Protein AF-A0A167MHZ5-F1 (afdb_monomer_lite)

pLDDT: mean 70.47, std 16.92, range [38.34, 95.06]

Foldseek 3Di:
DDDDDPPDVVVVVVVVVVVPPPPPLVQLPDPVSLVVVLVVVLLVQLQVLLLVLLLVLLVLLVQVQDPVGDVVCVVPCVNVCSVVCSVPDSLVNLVPPDDPPDQRWNLPLAPLAADDDPDPDQFLDPDPVCVVVCPPLRGNVVCRCCRHVVSSNNSSLLRQLLVLVLVVVLVVLLVVLCCVLVVVVCVVVVPDDPDDDDDDDDDDPPDPVVVSVVVSVVVSVVVSVVVSVVSVVCSCCLRRNVDTPRPPDDDSNHDDSVNCSVCSVVVSVSSVSSVVSSVCCSVVPSSVVSVVVSVVVVVVVVVPPPVPDPDD

Organism: Phycomyces blakesleeanus (strain ATCC 8743b / DSM 1359 / FGSC 10004 / NBRC 33097 / NRRL 1555) (NCBI:txid763407)

Structure (mmCIF, N/CA/C/O backbone):
data_AF-A0A167MHZ5-F1
#
_entry.id   AF-A0A167MHZ5-F1
#
loop_
_atom_site.group_PDB
_atom_site.id
_atom_site.type_symbol
_atom_site.label_atom_id
_atom_site.label_alt_id
_atom_site.label_comp_id
_atom_site.label_asym_id
_atom_site.label_entity_id
_atom_site.label_seq_id
_atom_site.pdbx_PDB_ins_code
_atom_site.Cartn_x
_atom_site.Cartn_y
_atom_site.Cartn_z
_atom_site.occupancy
_atom_site.B_iso_or_equiv
_atom_site.auth_seq_id
_atom_site.auth_comp_id
_atom_site.auth_asym_id
_atom_site.auth_atom_id
_atom_site.pdbx_PDB_model_num
ATOM 1 N N . MET A 1 1 ? -69.009 11.690 31.157 1.00 41.81 1 MET A N 1
ATOM 2 C CA . MET A 1 1 ? -68.228 12.668 30.363 1.00 41.81 1 MET A CA 1
ATOM 3 C C . MET A 1 1 ? -67.022 11.959 29.762 1.00 41.81 1 MET A C 1
ATOM 5 O O . MET A 1 1 ? -66.078 11.652 30.471 1.00 41.81 1 MET A O 1
ATOM 9 N N . SER A 1 2 ? -67.107 11.616 28.476 1.00 45.19 2 SER A N 1
ATOM 10 C CA . SER A 1 2 ? -66.105 10.840 27.735 1.00 45.19 2 SER A CA 1
ATOM 11 C C . SER A 1 2 ? -65.179 11.792 26.973 1.00 45.19 2 SER A C 1
ATOM 13 O O . SER A 1 2 ? -65.597 12.417 25.999 1.00 45.19 2 SER A O 1
ATOM 15 N N . ARG A 1 3 ? -63.927 11.943 27.429 1.00 44.12 3 ARG A N 1
ATOM 16 C CA . ARG A 1 3 ? -62.867 12.631 26.674 1.00 44.12 3 ARG A CA 1
ATOM 17 C C . ARG A 1 3 ? -62.112 11.601 25.839 1.00 44.12 3 ARG A C 1
ATOM 19 O O . ARG A 1 3 ? -61.140 10.997 26.278 1.00 44.12 3 ARG A O 1
ATOM 26 N N . LYS A 1 4 ? -62.597 11.415 24.615 1.00 47.47 4 LYS A N 1
ATOM 27 C CA . LYS A 1 4 ? -61.954 10.658 23.538 1.00 47.47 4 LYS A CA 1
ATOM 28 C C . LYS A 1 4 ? -60.612 11.339 23.209 1.00 47.47 4 LYS A C 1
ATOM 30 O O . LYS A 1 4 ? -60.611 12.426 22.630 1.00 47.47 4 LYS A O 1
ATOM 35 N N . ARG A 1 5 ? -59.483 10.744 23.626 1.00 51.41 5 ARG A N 1
ATOM 36 C CA . ARG A 1 5 ? -58.128 11.193 23.254 1.00 51.41 5 ARG A CA 1
ATOM 37 C C . ARG A 1 5 ? -57.988 11.081 21.737 1.00 51.41 5 ARG A C 1
ATOM 39 O O . ARG A 1 5 ? -57.822 9.989 21.203 1.00 51.41 5 ARG A O 1
ATOM 46 N N . ARG A 1 6 ? -58.078 12.212 21.039 1.00 49.94 6 ARG A N 1
ATOM 47 C CA . ARG A 1 6 ? -57.538 12.351 19.686 1.00 49.94 6 ARG A CA 1
ATOM 48 C C . ARG A 1 6 ? -56.020 12.407 19.832 1.00 49.94 6 ARG A C 1
ATOM 50 O O . ARG A 1 6 ? -55.471 13.488 20.005 1.00 49.94 6 ARG A O 1
ATOM 57 N N . TYR A 1 7 ? -55.365 11.247 19.818 1.00 51.53 7 TYR A N 1
ATOM 58 C CA . TYR A 1 7 ? -53.967 11.209 19.402 1.00 51.53 7 TYR A CA 1
ATOM 59 C C . TYR A 1 7 ? -53.932 11.759 17.980 1.00 51.53 7 TYR A C 1
ATOM 61 O O . TYR A 1 7 ? -54.679 11.313 17.106 1.00 51.53 7 TYR A O 1
ATOM 69 N N . SER A 1 8 ? -53.175 12.834 17.811 1.00 53.72 8 SER A N 1
ATOM 70 C CA . SER A 1 8 ? -53.102 13.584 16.574 1.00 53.72 8 SER A CA 1
ATOM 71 C C . SER A 1 8 ? -52.531 12.677 15.487 1.00 53.72 8 SER A C 1
ATOM 73 O O . SER A 1 8 ? -51.428 12.159 15.636 1.00 53.72 8 SER A O 1
ATOM 75 N N . SER A 1 9 ? -53.244 12.495 14.372 1.00 56.09 9 SER A N 1
ATOM 76 C CA . SER A 1 9 ? -52.709 11.814 13.181 1.00 56.09 9 SER A CA 1
ATOM 77 C C . SER A 1 9 ? -51.381 12.417 12.698 1.00 56.09 9 SER A C 1
ATOM 79 O O . SER A 1 9 ? -50.653 11.763 11.961 1.00 56.09 9 SER A O 1
ATOM 81 N N . ILE A 1 10 ? -51.045 13.633 13.143 1.00 57.34 10 ILE A N 1
ATOM 82 C CA . ILE A 1 10 ? -49.777 14.316 12.884 1.00 57.34 10 ILE A CA 1
ATOM 83 C C . ILE A 1 10 ? -48.610 13.662 13.646 1.00 57.34 10 ILE A C 1
ATOM 85 O O . ILE A 1 10 ? -47.528 13.547 13.080 1.00 57.34 10 ILE A O 1
ATOM 89 N N . ASP A 1 11 ? -48.816 13.163 14.869 1.00 56.81 11 ASP A N 1
ATOM 90 C CA . ASP A 1 11 ? -47.760 12.473 15.631 1.00 56.81 11 ASP A CA 1
ATOM 91 C C . ASP A 1 11 ? -47.474 11.084 15.053 1.00 56.81 11 ASP A C 1
ATOM 93 O O . ASP A 1 11 ? -46.320 10.670 14.959 1.00 56.81 11 ASP A O 1
ATOM 97 N N . ILE A 1 12 ? -48.517 10.398 14.571 1.00 58.03 12 ILE A N 1
ATOM 98 C CA . ILE A 1 12 ? -48.379 9.115 13.868 1.00 58.03 12 ILE A CA 1
ATOM 99 C C . ILE A 1 12 ? -47.691 9.328 12.513 1.00 58.03 12 ILE A C 1
ATOM 101 O O . ILE A 1 12 ? -46.790 8.570 12.168 1.00 58.03 12 ILE A O 1
ATOM 105 N N . ALA A 1 13 ? -48.044 10.383 11.769 1.00 56.31 13 ALA A N 1
ATOM 106 C CA . ALA A 1 13 ? -47.396 10.717 10.501 1.00 56.31 13 ALA A CA 1
ATOM 107 C C . ALA A 1 13 ? -45.928 11.140 10.684 1.00 56.31 13 ALA A C 1
ATOM 109 O O . ALA A 1 13 ? -45.075 10.700 9.917 1.00 56.31 13 ALA A O 1
ATOM 110 N N . MET A 1 14 ? -45.600 11.915 11.726 1.00 56.12 14 MET A N 1
ATOM 111 C CA . MET A 1 14 ? -44.212 12.264 12.050 1.00 56.12 14 MET A CA 1
ATOM 112 C C . MET A 1 14 ? -43.395 11.064 12.541 1.00 56.12 14 MET A C 1
ATOM 114 O O . MET A 1 14 ? -42.213 10.978 12.208 1.00 56.12 14 MET A O 1
ATOM 118 N N . GLN A 1 15 ? -43.988 10.119 13.281 1.00 54.59 15 GLN A N 1
ATOM 119 C CA . GLN A 1 15 ? -43.314 8.862 13.628 1.00 54.59 15 GLN A CA 1
ATOM 120 C C . GLN A 1 15 ? -43.110 7.965 12.399 1.00 54.59 15 GLN A C 1
ATOM 122 O O . GLN A 1 15 ? -42.006 7.465 12.198 1.00 54.59 15 GLN A O 1
ATOM 127 N N . MET A 1 16 ? -44.105 7.833 11.516 1.00 51.34 16 MET A N 1
ATOM 128 C CA . MET A 1 16 ? -43.966 7.076 10.263 1.00 51.34 16 MET A CA 1
ATOM 129 C C . MET A 1 16 ? -42.931 7.693 9.315 1.00 51.34 16 MET A C 1
ATOM 131 O O . MET A 1 16 ? -42.179 6.969 8.666 1.00 51.34 16 MET A O 1
ATOM 135 N N . GLN A 1 17 ? -42.829 9.022 9.273 1.00 49.38 17 GLN A N 1
ATOM 136 C CA . GLN A 1 17 ? -41.827 9.715 8.467 1.00 49.38 17 GLN A CA 1
ATOM 137 C C . GLN A 1 17 ? -40.411 9.559 9.049 1.00 49.38 17 GLN A C 1
ATOM 139 O O . GLN A 1 17 ? -39.446 9.534 8.290 1.00 49.38 17 GLN A O 1
ATOM 144 N N . ARG A 1 18 ? -40.267 9.363 10.369 1.00 50.84 18 ARG A N 1
ATOM 145 C CA . ARG A 1 18 ? -38.974 9.086 11.022 1.00 50.84 18 ARG A CA 1
ATOM 146 C C . ARG A 1 18 ? -38.504 7.636 10.827 1.00 50.84 18 ARG A C 1
ATOM 148 O O . ARG A 1 18 ? -37.312 7.416 10.634 1.00 50.84 18 ARG A O 1
ATOM 155 N N . ILE A 1 19 ? -39.431 6.675 10.783 1.00 51.78 19 ILE A N 1
ATOM 156 C CA . ILE A 1 19 ? -39.148 5.251 10.504 1.00 51.78 19 ILE A CA 1
ATOM 157 C C . ILE A 1 19 ? -38.665 5.045 9.056 1.00 51.78 19 ILE A C 1
ATOM 159 O O . ILE A 1 19 ? -37.851 4.166 8.785 1.00 51.78 19 ILE A O 1
ATOM 163 N N . ASN A 1 20 ? -39.085 5.899 8.118 1.00 48.00 20 ASN A N 1
ATOM 164 C CA . ASN A 1 20 ? -38.746 5.743 6.701 1.00 48.00 20 ASN A CA 1
ATOM 165 C C . ASN A 1 20 ? -37.338 6.251 6.315 1.00 48.00 20 ASN A C 1
ATOM 167 O O . ASN A 1 20 ? -36.945 6.158 5.154 1.00 48.00 20 ASN A O 1
ATOM 171 N N . HIS A 1 21 ? -36.567 6.810 7.258 1.00 51.53 21 HIS A N 1
ATOM 172 C CA . HIS A 1 21 ? -35.360 7.573 6.921 1.00 51.53 21 HIS A CA 1
ATOM 173 C C . HIS A 1 21 ? -34.012 6.861 7.083 1.00 51.53 21 HIS A C 1
ATOM 175 O O . HIS A 1 21 ? -33.005 7.463 6.706 1.00 51.53 21 HIS A O 1
ATOM 181 N N . ARG A 1 22 ? -33.918 5.613 7.571 1.00 64.19 22 ARG A N 1
ATOM 182 C CA . ARG A 1 22 ? -32.594 4.955 7.701 1.00 64.19 22 ARG A CA 1
ATOM 183 C C . ARG A 1 22 ? -32.515 3.476 7.269 1.00 64.19 22 ARG A C 1
ATOM 185 O O .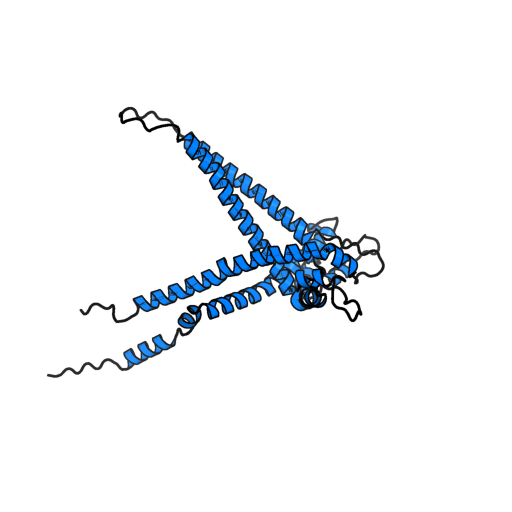 ARG A 1 22 ? -31.887 2.684 7.969 1.00 64.19 22 ARG A O 1
ATOM 192 N N . PRO A 1 23 ? -32.999 3.097 6.064 1.00 68.62 23 PRO A N 1
ATOM 193 C CA . PRO A 1 23 ? -32.759 1.756 5.497 1.00 68.62 23 PRO A CA 1
ATOM 194 C C . PRO A 1 23 ? -31.261 1.402 5.385 1.00 68.62 23 PRO A C 1
ATOM 196 O O . PRO A 1 23 ? -30.884 0.233 5.362 1.00 68.62 23 PRO A O 1
ATOM 199 N N . TRP A 1 24 ? -30.392 2.414 5.366 1.00 71.38 24 TRP A N 1
ATOM 200 C CA . TRP A 1 24 ? -28.939 2.274 5.299 1.00 71.38 24 TRP A CA 1
ATOM 201 C C . TRP A 1 24 ? -28.316 1.561 6.505 1.00 71.38 24 TRP A C 1
ATOM 203 O O . TRP A 1 24 ? -27.341 0.836 6.327 1.00 71.38 24 TRP A O 1
ATOM 213 N N . ALA A 1 25 ? -28.870 1.714 7.710 1.00 70.62 25 ALA A N 1
ATOM 214 C CA . ALA A 1 25 ? -28.313 1.091 8.915 1.00 70.62 25 ALA A CA 1
ATOM 215 C C . ALA A 1 25 ? -28.522 -0.430 8.916 1.00 70.62 25 ALA A C 1
ATOM 217 O O . ALA A 1 25 ? -27.585 -1.199 9.134 1.00 70.62 25 ALA A O 1
ATOM 218 N N . ALA A 1 26 ? -29.731 -0.868 8.552 1.00 72.44 26 ALA A N 1
ATOM 219 C CA . ALA A 1 26 ? -30.040 -2.281 8.354 1.00 72.44 26 ALA A CA 1
ATOM 220 C C . ALA A 1 26 ? -29.181 -2.898 7.235 1.00 72.44 26 ALA A C 1
ATOM 222 O O . ALA A 1 26 ? -28.692 -4.021 7.367 1.00 72.44 26 ALA A O 1
ATOM 223 N N . LEU A 1 27 ? -28.931 -2.138 6.161 1.00 79.12 27 LEU A N 1
ATOM 224 C CA . LEU A 1 27 ? -28.080 -2.570 5.052 1.00 79.12 27 LEU A CA 1
ATOM 225 C C . LEU A 1 27 ? -26.611 -2.755 5.484 1.00 79.12 27 LEU A C 1
ATOM 227 O O . LEU A 1 27 ? -25.972 -3.727 5.082 1.00 79.12 27 LEU A O 1
ATOM 231 N N . LEU A 1 28 ? -26.082 -1.854 6.323 1.00 81.00 28 LEU A N 1
ATOM 232 C CA . LEU A 1 28 ? -24.700 -1.879 6.829 1.00 81.00 28 LEU A CA 1
ATOM 233 C C . LEU A 1 28 ? -24.442 -2.962 7.888 1.00 81.00 28 LEU A C 1
ATOM 235 O O . LEU A 1 28 ? -23.310 -3.442 8.001 1.00 81.00 28 LEU A O 1
ATOM 239 N N . ASN A 1 29 ? -25.478 -3.398 8.611 1.00 80.75 29 ASN A N 1
ATOM 240 C CA . ASN A 1 29 ? -25.378 -4.510 9.561 1.00 80.75 29 ASN A CA 1
ATOM 241 C C . ASN A 1 29 ? -25.145 -5.864 8.872 1.00 80.75 29 ASN A C 1
ATOM 243 O O . ASN A 1 29 ? -24.605 -6.795 9.479 1.00 80.75 29 ASN A O 1
ATOM 247 N N . HIS A 1 30 ? -25.493 -5.991 7.590 1.00 89.69 30 HIS A N 1
ATOM 248 C CA . HIS A 1 30 ? -25.268 -7.221 6.848 1.00 89.69 30 HIS A CA 1
ATOM 249 C C . HIS A 1 30 ? -23.779 -7.388 6.480 1.00 89.69 30 HIS A C 1
ATOM 251 O O . HIS A 1 30 ? -23.198 -6.575 5.756 1.00 89.69 30 HIS A O 1
ATOM 257 N N . LYS A 1 31 ? -23.148 -8.482 6.944 1.00 90.56 31 LYS A N 1
ATOM 258 C CA . LYS A 1 31 ? -21.698 -8.736 6.779 1.00 90.56 31 LYS A CA 1
ATOM 259 C C . LYS A 1 31 ? -21.240 -8.666 5.318 1.00 90.56 31 LYS A C 1
ATOM 261 O O . LYS A 1 31 ? -20.195 -8.082 5.037 1.00 90.56 31 LYS A O 1
ATOM 266 N N . VAL A 1 32 ? -22.030 -9.233 4.400 1.00 92.75 32 VAL A N 1
ATOM 267 C CA . VAL A 1 32 ? -21.720 -9.235 2.959 1.00 92.75 32 VAL A CA 1
ATOM 268 C C . VAL A 1 32 ? -21.741 -7.815 2.407 1.00 92.75 32 VAL A C 1
ATOM 270 O O . VAL A 1 32 ? -20.807 -7.408 1.728 1.00 92.75 32 VAL A O 1
ATOM 273 N N . THR A 1 33 ? -22.754 -7.026 2.761 1.00 90.38 33 THR A N 1
ATOM 274 C CA . THR A 1 33 ? -22.888 -5.643 2.295 1.00 90.38 33 THR A CA 1
ATOM 275 C C . THR A 1 33 ? -21.730 -4.789 2.796 1.00 90.38 33 THR A C 1
ATOM 277 O O . THR A 1 33 ? -21.110 -4.069 2.020 1.00 90.38 33 THR A O 1
ATOM 280 N N . ARG A 1 34 ? -21.361 -4.923 4.075 1.00 91.12 34 ARG A N 1
ATOM 281 C CA . ARG A 1 34 ? -20.211 -4.215 4.650 1.00 91.12 34 ARG A CA 1
ATOM 282 C C . ARG A 1 34 ? -18.892 -4.598 3.977 1.00 91.12 34 ARG A C 1
ATOM 284 O O . ARG A 1 34 ? -18.044 -3.734 3.760 1.00 91.12 34 ARG A O 1
ATOM 291 N N . SER A 1 35 ? -18.719 -5.873 3.632 1.00 93.75 35 SER A N 1
ATOM 292 C CA . SER A 1 35 ? -17.560 -6.345 2.869 1.00 93.75 35 SER A CA 1
ATOM 293 C C . SER A 1 35 ? -17.529 -5.741 1.461 1.00 93.75 35 SER A C 1
ATOM 295 O O . SER A 1 35 ? -16.504 -5.184 1.077 1.00 93.75 35 SER A O 1
ATOM 297 N N . LEU A 1 36 ? -18.653 -5.742 0.737 1.00 95.00 36 LEU A N 1
ATOM 298 C CA . LEU A 1 36 ? -18.754 -5.126 -0.591 1.00 95.00 36 LEU A CA 1
ATOM 299 C C . LEU A 1 36 ? -18.463 -3.622 -0.557 1.00 95.00 36 LEU A C 1
ATOM 301 O O . LEU A 1 36 ? -17.695 -3.130 -1.378 1.00 95.00 36 LEU A O 1
ATOM 305 N N . ILE A 1 37 ? -19.007 -2.899 0.426 1.00 94.38 37 ILE A N 1
ATOM 306 C CA . ILE A 1 37 ? -18.739 -1.464 0.606 1.00 94.38 37 ILE A CA 1
ATOM 307 C C . ILE A 1 37 ? -17.264 -1.232 0.941 1.00 94.38 37 ILE A C 1
ATOM 309 O O . ILE A 1 37 ? -16.664 -0.295 0.429 1.00 94.38 37 ILE A O 1
ATOM 313 N N . THR A 1 38 ? -16.654 -2.099 1.751 1.00 94.75 38 THR A N 1
ATOM 314 C CA . THR A 1 38 ? -15.222 -2.013 2.070 1.00 94.75 38 THR A CA 1
ATOM 315 C C . THR A 1 38 ? -14.366 -2.155 0.814 1.00 94.75 38 THR A C 1
ATOM 317 O O . THR A 1 38 ? -13.465 -1.347 0.602 1.00 94.75 38 THR A O 1
ATOM 320 N N . VAL A 1 39 ? -14.664 -3.143 -0.036 1.00 94.69 39 VAL A N 1
ATOM 321 C CA . VAL A 1 39 ? -13.968 -3.334 -1.316 1.00 94.69 39 VAL A CA 1
ATOM 322 C C . VAL A 1 39 ? -14.188 -2.129 -2.232 1.00 94.69 39 VAL A C 1
ATOM 324 O O . VAL A 1 39 ? -13.225 -1.615 -2.792 1.00 94.69 39 VAL A O 1
ATOM 327 N N . ALA A 1 40 ? -15.420 -1.628 -2.341 1.00 94.88 40 ALA A N 1
ATOM 328 C CA . ALA A 1 40 ? -15.731 -0.463 -3.167 1.00 94.88 40 ALA A CA 1
ATOM 329 C C . ALA A 1 40 ? -14.983 0.800 -2.705 1.00 94.88 40 ALA A C 1
ATOM 331 O O . ALA A 1 40 ? -14.391 1.499 -3.525 1.00 94.88 40 ALA A O 1
ATOM 332 N N . LEU A 1 41 ? -14.955 1.069 -1.395 1.00 94.94 41 LEU A N 1
ATOM 333 C CA . LEU A 1 41 ? -14.210 2.190 -0.818 1.00 94.94 41 LEU A CA 1
ATOM 334 C C . LEU A 1 41 ? -12.705 2.032 -1.020 1.00 94.94 41 LEU A C 1
ATOM 336 O O . LEU A 1 41 ? -12.034 3.008 -1.338 1.00 94.94 41 LEU A O 1
ATOM 340 N N . LEU A 1 42 ? -12.175 0.815 -0.879 1.00 95.06 42 LEU A N 1
ATOM 341 C CA . LEU A 1 42 ? -10.768 0.550 -1.149 1.00 95.06 42 LEU A CA 1
ATOM 342 C C . LEU A 1 42 ? -10.423 0.867 -2.610 1.00 95.06 42 LEU A C 1
ATOM 344 O O . LEU A 1 42 ? -9.490 1.621 -2.856 1.00 95.06 42 LEU A O 1
ATOM 348 N N . VAL A 1 43 ? -11.196 0.353 -3.571 1.00 92.88 43 VAL A N 1
ATOM 349 C CA . VAL A 1 43 ? -11.000 0.640 -5.004 1.00 92.88 43 VAL A CA 1
ATOM 350 C C . VAL A 1 43 ? -11.060 2.146 -5.277 1.00 92.88 43 VAL A C 1
ATOM 352 O O . VAL A 1 43 ? -10.220 2.671 -6.007 1.00 92.88 43 VAL A O 1
ATOM 355 N N . LEU A 1 44 ? -12.004 2.853 -4.650 1.00 94.56 44 LEU A N 1
ATOM 356 C CA . LEU A 1 44 ? -12.158 4.300 -4.794 1.00 94.56 44 LEU A CA 1
ATOM 357 C C . LEU A 1 44 ? -10.980 5.090 -4.202 1.00 94.56 44 LEU A C 1
ATOM 359 O O . LEU A 1 44 ? -10.628 6.133 -4.744 1.00 94.56 44 LEU A O 1
ATOM 363 N N . LEU A 1 45 ? -10.347 4.597 -3.133 1.00 94.56 45 LEU A N 1
ATOM 364 C CA . LEU A 1 45 ? -9.146 5.201 -2.543 1.00 94.56 45 LEU A CA 1
ATOM 365 C C . LEU A 1 45 ? -7.879 4.930 -3.363 1.00 94.56 45 LEU A C 1
ATOM 367 O O . LEU A 1 45 ? -6.985 5.772 -3.401 1.00 94.56 45 LEU A O 1
ATOM 371 N N . LEU A 1 46 ? -7.797 3.784 -4.042 1.00 92.75 46 LEU A N 1
ATOM 372 C CA . LEU A 1 46 ? -6.607 3.404 -4.804 1.00 92.75 46 LEU A CA 1
ATOM 373 C C . LEU A 1 46 ? -6.337 4.358 -5.975 1.00 92.75 46 LEU A C 1
ATOM 375 O O . LEU A 1 46 ? -5.191 4.725 -6.203 1.00 92.75 46 LEU A O 1
ATOM 379 N N . VAL A 1 47 ? -7.366 4.833 -6.678 1.00 89.75 47 VAL A N 1
ATOM 380 C CA . VAL A 1 47 ? -7.188 5.745 -7.825 1.00 89.75 47 VAL A CA 1
ATOM 381 C C . VAL A 1 47 ? -6.487 7.066 -7.450 1.00 89.75 47 VAL A C 1
ATOM 383 O O . VAL A 1 47 ? -5.440 7.352 -8.036 1.00 89.75 47 VAL A O 1
ATOM 386 N N . PRO A 1 48 ? -6.979 7.875 -6.487 1.00 92.62 48 PRO A N 1
ATOM 387 C CA . PRO A 1 48 ? -6.302 9.112 -6.099 1.00 92.62 48 PRO A CA 1
ATOM 388 C C . PRO A 1 48 ? -4.926 8.848 -5.477 1.00 92.62 48 PRO A C 1
ATOM 390 O O . PRO A 1 48 ? -3.989 9.602 -5.735 1.00 92.62 48 PRO A O 1
ATOM 393 N N . SER A 1 49 ? -4.758 7.757 -4.721 1.00 91.25 49 SER A N 1
ATOM 394 C CA . SER A 1 49 ? -3.439 7.348 -4.225 1.00 91.25 49 SER A CA 1
ATOM 395 C C . SER A 1 49 ? -2.459 7.042 -5.362 1.00 91.25 49 SER A C 1
ATOM 397 O O . SER A 1 49 ? -1.281 7.376 -5.260 1.00 91.25 49 SER A O 1
ATOM 399 N N . GLY A 1 50 ? -2.933 6.472 -6.470 1.00 87.75 50 GLY A N 1
ATOM 400 C CA . GLY A 1 50 ? -2.121 6.237 -7.661 1.00 87.75 50 GLY A CA 1
ATOM 401 C C . GLY A 1 50 ? -1.605 7.509 -8.303 1.00 87.75 50 GLY A C 1
ATOM 402 O O . GLY A 1 50 ? -0.429 7.583 -8.646 1.00 87.75 50 GLY A O 1
ATOM 403 N N . VAL A 1 51 ? -2.455 8.533 -8.400 1.00 86.12 51 VAL A N 1
ATOM 404 C CA . VAL A 1 51 ? -2.052 9.856 -8.902 1.00 86.12 51 VAL A CA 1
ATOM 405 C C . VAL A 1 51 ? -0.949 10.448 -8.022 1.00 86.12 51 VAL A C 1
ATOM 407 O O . VAL A 1 51 ? 0.058 10.931 -8.534 1.00 86.12 51 VAL A O 1
ATOM 410 N N . VAL A 1 52 ? -1.093 10.360 -6.697 1.00 87.75 52 VAL A N 1
ATOM 411 C CA . VAL A 1 52 ? -0.076 10.845 -5.749 1.00 87.75 52 VAL A CA 1
ATOM 412 C C . VAL A 1 52 ? 1.251 10.103 -5.929 1.00 87.75 52 VAL A C 1
ATOM 414 O O . VAL A 1 52 ? 2.307 10.730 -5.986 1.00 87.75 52 VAL A O 1
ATOM 417 N N . MET A 1 53 ? 1.210 8.778 -6.077 1.00 85.19 53 MET A N 1
ATOM 418 C CA . MET A 1 53 ? 2.411 7.979 -6.325 1.00 85.19 53 MET A CA 1
ATOM 419 C C . MET A 1 53 ? 3.080 8.343 -7.655 1.00 85.19 53 MET A C 1
ATOM 421 O O . MET A 1 53 ? 4.301 8.474 -7.712 1.00 85.19 53 MET A O 1
ATOM 425 N N . LYS A 1 54 ? 2.290 8.578 -8.709 1.00 80.69 54 LYS A N 1
ATOM 426 C CA . LYS A 1 54 ? 2.782 9.030 -10.018 1.00 80.69 54 LYS A CA 1
ATOM 427 C C . LYS A 1 54 ? 3.530 10.360 -9.908 1.00 80.69 54 LYS A C 1
ATOM 429 O O . LYS A 1 54 ? 4.622 10.489 -10.456 1.00 80.69 54 LYS A O 1
ATOM 434 N N . VAL A 1 55 ? 3.002 11.307 -9.131 1.00 81.06 55 VAL A N 1
ATOM 435 C CA . VAL A 1 55 ? 3.681 12.580 -8.839 1.00 81.06 55 VAL A CA 1
ATOM 436 C C . VAL A 1 55 ? 4.996 12.355 -8.086 1.00 81.06 55 VAL A C 1
ATOM 438 O O . VAL A 1 55 ? 5.999 12.975 -8.435 1.00 81.06 55 VAL A O 1
ATOM 441 N N . PHE A 1 56 ? 5.041 11.449 -7.101 1.00 80.12 56 PHE A N 1
ATOM 442 C CA . PHE A 1 56 ? 6.293 11.125 -6.403 1.00 80.12 56 PHE A CA 1
ATOM 443 C C . PHE A 1 56 ? 7.355 10.534 -7.332 1.00 80.12 56 PHE A C 1
ATOM 445 O O . PHE A 1 56 ? 8.516 10.921 -7.232 1.00 80.12 56 PHE A O 1
ATOM 452 N N . ILE A 1 57 ? 6.962 9.652 -8.253 1.00 77.00 57 ILE A N 1
ATOM 453 C CA . ILE A 1 57 ? 7.869 9.073 -9.253 1.00 77.00 57 ILE A CA 1
ATOM 454 C C . ILE A 1 57 ? 8.387 10.158 -10.205 1.00 77.00 57 ILE A C 1
ATOM 456 O O . ILE A 1 57 ? 9.581 10.240 -10.475 1.00 77.00 57 ILE A O 1
ATOM 460 N N . GLN A 1 58 ? 7.512 11.036 -10.701 1.00 73.94 58 GLN A N 1
ATOM 461 C CA . GLN A 1 58 ? 7.931 12.146 -11.563 1.00 73.94 58 GLN A CA 1
ATOM 462 C C . GLN A 1 58 ? 8.894 13.092 -10.831 1.00 73.94 58 GLN A C 1
ATOM 464 O O . GLN A 1 58 ? 9.914 13.501 -11.387 1.00 73.94 58 GLN A O 1
ATOM 469 N N . LEU A 1 59 ? 8.617 13.389 -9.559 1.00 74.81 59 LEU A N 1
ATOM 470 C CA . LEU A 1 59 ? 9.491 14.206 -8.726 1.00 74.81 59 LEU A CA 1
ATOM 471 C C . LEU A 1 59 ? 10.847 13.530 -8.478 1.00 74.81 59 LEU A C 1
ATOM 473 O O . LEU A 1 59 ? 11.871 14.211 -8.526 1.00 74.81 59 LEU A O 1
ATOM 477 N N . SER A 1 60 ? 10.882 12.211 -8.250 1.00 74.88 60 SER A N 1
ATOM 478 C CA . SER A 1 60 ? 12.141 11.482 -8.071 1.00 74.88 60 SER A CA 1
ATOM 479 C C . SER A 1 60 ? 12.971 11.468 -9.350 1.00 74.88 60 SER A C 1
ATOM 481 O O . SER A 1 60 ? 14.172 11.707 -9.287 1.00 74.88 60 SER A O 1
ATOM 483 N N . VAL A 1 61 ? 12.339 11.281 -10.514 1.00 71.19 61 VAL A N 1
ATOM 484 C CA . VAL A 1 61 ? 13.017 11.348 -11.819 1.00 71.19 61 VAL A CA 1
ATOM 485 C C . VAL A 1 61 ? 13.658 12.719 -12.034 1.00 71.19 61 VAL A C 1
ATOM 487 O O . VAL A 1 61 ? 14.808 12.791 -12.465 1.00 71.19 61 VAL A O 1
ATOM 490 N N . ILE A 1 62 ? 12.954 13.805 -11.705 1.00 69.62 62 ILE A N 1
ATOM 491 C CA . ILE A 1 62 ? 13.516 15.161 -11.769 1.00 69.62 62 ILE A CA 1
ATOM 492 C C . ILE A 1 62 ? 14.684 15.290 -10.790 1.00 69.62 62 ILE A C 1
ATOM 494 O O . ILE A 1 62 ? 15.766 15.723 -11.171 1.00 69.62 62 ILE A O 1
ATOM 498 N N . LEU A 1 63 ? 14.514 14.868 -9.538 1.00 69.62 63 LEU A N 1
ATOM 499 C CA . LEU A 1 63 ? 15.569 15.003 -8.538 1.00 69.62 63 LEU A CA 1
ATOM 500 C C . LEU A 1 63 ? 16.849 14.240 -8.916 1.00 69.62 63 LEU A C 1
ATOM 502 O O . LEU A 1 63 ? 17.944 14.730 -8.662 1.00 69.62 63 LEU A O 1
ATOM 506 N N . SER A 1 64 ? 16.715 13.073 -9.545 1.00 68.00 64 SER A N 1
ATOM 507 C CA . SER A 1 64 ? 17.850 12.252 -9.973 1.00 68.00 64 SER A CA 1
ATOM 508 C C . SER A 1 64 ? 18.539 12.759 -11.243 1.00 68.00 64 SER A C 1
ATOM 510 O O . SER A 1 64 ? 19.737 12.541 -11.393 1.00 68.00 64 SER A O 1
ATOM 512 N N . ASN A 1 65 ? 17.816 13.420 -12.155 1.00 64.75 65 ASN A N 1
ATOM 513 C CA . ASN A 1 65 ? 18.370 13.879 -13.437 1.00 64.75 65 ASN A CA 1
ATOM 514 C C . ASN A 1 65 ? 18.914 15.317 -13.410 1.00 64.75 65 ASN A C 1
ATOM 516 O O . ASN A 1 65 ? 19.635 15.704 -14.329 1.00 64.75 65 ASN A O 1
ATOM 520 N N . TYR A 1 66 ? 18.606 16.115 -12.382 1.00 65.50 66 TYR A N 1
ATOM 521 C CA . TYR A 1 66 ? 19.159 17.463 -12.223 1.00 65.50 66 TYR A CA 1
ATOM 522 C C . TYR A 1 66 ? 20.326 17.462 -11.216 1.00 65.50 66 TYR A C 1
ATOM 524 O O . TYR A 1 66 ? 20.082 17.494 -10.008 1.00 65.50 66 TYR A O 1
ATOM 532 N N . PRO A 1 67 ? 21.597 17.493 -11.674 1.00 57.25 67 PRO A N 1
ATOM 533 C CA . PRO A 1 67 ? 22.769 17.453 -10.789 1.00 57.25 67 PRO A CA 1
ATOM 534 C C . PRO A 1 67 ? 22.877 18.677 -9.863 1.00 57.25 67 PRO A C 1
ATOM 536 O O . PRO A 1 67 ? 23.484 18.593 -8.801 1.00 57.25 67 PRO A O 1
ATOM 539 N N . ASP A 1 68 ? 22.237 19.794 -10.230 1.00 62.62 68 ASP A N 1
ATOM 540 C CA . ASP A 1 68 ? 22.198 21.036 -9.442 1.00 62.62 68 ASP A CA 1
ATOM 541 C C . ASP A 1 68 ? 21.081 21.056 -8.368 1.00 62.62 68 ASP A C 1
ATOM 543 O O . ASP A 1 68 ? 20.896 22.058 -7.672 1.00 62.62 68 ASP A O 1
ATOM 547 N N . GLY A 1 69 ? 20.317 19.966 -8.224 1.00 61.34 69 GLY A N 1
ATOM 548 C CA . GLY A 1 69 ? 19.351 19.764 -7.143 1.00 61.34 69 GLY A CA 1
ATOM 549 C C . GLY A 1 69 ? 17.998 20.488 -7.270 1.00 61.34 69 GLY A C 1
ATOM 550 O O . GLY A 1 69 ? 17.666 21.155 -8.253 1.00 61.34 69 GLY A O 1
ATOM 551 N N . LEU A 1 70 ? 17.189 20.337 -6.214 1.00 63.00 70 LEU A N 1
ATOM 552 C CA . LEU A 1 70 ? 15.760 20.697 -6.134 1.00 63.00 70 LEU A CA 1
ATOM 553 C C . LEU A 1 70 ? 15.483 22.201 -6.336 1.00 63.00 70 LEU A C 1
ATOM 555 O O . LEU A 1 70 ? 14.436 22.588 -6.850 1.00 63.00 70 LEU A O 1
ATOM 559 N N . ILE A 1 71 ? 16.443 23.055 -5.972 1.00 65.38 71 ILE A N 1
ATOM 560 C CA . ILE A 1 71 ? 16.308 24.520 -5.994 1.00 65.38 71 ILE A CA 1
ATOM 561 C C . ILE A 1 71 ? 16.266 25.055 -7.435 1.00 65.38 71 ILE A C 1
ATOM 563 O O . ILE A 1 71 ? 15.486 25.957 -7.741 1.00 65.38 71 ILE A O 1
ATOM 567 N N . LYS A 1 72 ? 17.053 24.468 -8.346 1.00 64.19 72 LYS A N 1
ATOM 568 C CA . LYS A 1 72 ? 17.087 24.863 -9.765 1.00 64.19 72 LYS A CA 1
ATOM 569 C C . LYS A 1 72 ? 15.933 24.247 -10.568 1.00 64.19 72 LYS A C 1
ATOM 571 O O . LYS A 1 72 ? 15.430 24.853 -11.514 1.00 64.19 72 LYS A O 1
ATOM 576 N N . ALA A 1 73 ? 15.449 23.074 -10.154 1.00 61.62 73 ALA A N 1
ATOM 577 C CA .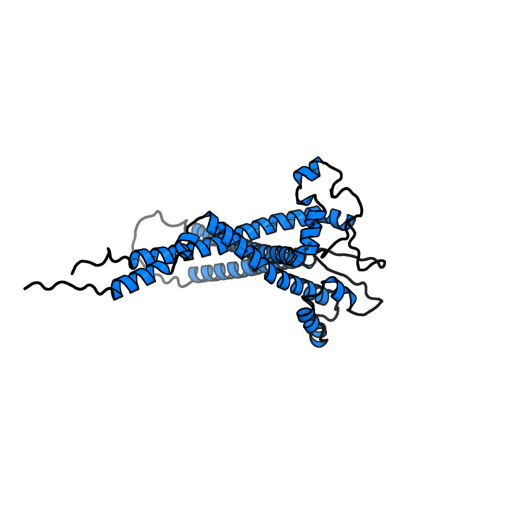 ALA A 1 73 ? 14.211 22.494 -10.680 1.00 61.62 73 ALA A CA 1
ATOM 578 C C . ALA A 1 73 ? 12.980 23.351 -10.314 1.00 61.62 73 ALA A C 1
ATOM 580 O O . ALA A 1 73 ? 12.098 23.563 -11.144 1.00 61.62 73 ALA A O 1
ATOM 581 N N . TRP A 1 74 ? 12.950 23.916 -9.100 1.00 65.19 74 TRP A N 1
ATOM 582 C CA . TRP A 1 74 ? 11.870 24.802 -8.652 1.00 65.19 74 TRP A CA 1
ATOM 583 C C . TRP A 1 74 ? 11.830 26.120 -9.426 1.00 65.19 74 TRP A C 1
ATOM 585 O O . TRP A 1 74 ? 10.756 26.590 -9.806 1.00 65.19 74 TRP A O 1
ATOM 595 N N . SER A 1 75 ? 12.992 26.707 -9.707 1.00 63.06 75 SER A N 1
ATOM 596 C CA . SER A 1 75 ? 13.070 27.977 -10.432 1.00 63.06 75 SER A CA 1
ATOM 597 C C . SER A 1 75 ? 12.784 27.858 -11.935 1.00 63.06 75 SER A C 1
ATOM 599 O O . SER A 1 75 ? 12.447 28.860 -12.560 1.00 63.06 75 SER A O 1
ATOM 601 N N . SER A 1 76 ? 12.855 26.659 -12.524 1.00 58.41 76 SER A N 1
ATOM 602 C CA . SER A 1 76 ? 12.791 26.444 -13.982 1.00 58.41 76 SER A CA 1
ATOM 603 C C . SER A 1 76 ? 11.400 26.125 -14.550 1.00 58.41 76 SER A C 1
ATOM 605 O O . SER A 1 76 ? 11.300 25.583 -15.645 1.00 58.41 76 SER A O 1
ATOM 607 N N . SER A 1 77 ? 10.301 26.449 -13.857 1.00 60.50 77 SER A N 1
ATOM 608 C CA . SER A 1 77 ? 8.902 26.128 -14.248 1.00 60.50 77 SER A CA 1
ATOM 609 C C . SER A 1 77 ? 8.554 24.637 -14.432 1.00 60.50 77 SER A C 1
ATOM 611 O O . SER A 1 77 ? 7.373 24.304 -14.414 1.00 60.50 77 SER A O 1
ATOM 613 N N . SER A 1 78 ? 9.544 23.741 -14.449 1.00 59.97 78 SER A N 1
ATOM 614 C CA . SER A 1 78 ? 9.415 22.286 -14.620 1.00 59.97 78 SER A CA 1
ATOM 615 C C . SER A 1 78 ? 8.490 21.624 -13.582 1.00 59.97 78 SER A C 1
ATOM 617 O O . SER A 1 78 ? 7.741 20.705 -13.894 1.00 59.97 78 SER A O 1
ATOM 619 N N . ILE A 1 79 ? 8.432 22.149 -12.349 1.00 61.72 79 ILE A N 1
ATOM 620 C CA . ILE A 1 79 ? 7.509 21.644 -11.313 1.00 61.72 79 ILE A CA 1
ATOM 621 C C . ILE A 1 79 ? 6.038 21.927 -11.656 1.00 61.72 79 ILE A C 1
ATOM 623 O O . ILE A 1 79 ? 5.173 21.112 -11.342 1.00 61.72 79 ILE A O 1
ATOM 627 N N . LYS A 1 80 ? 5.722 23.060 -12.300 1.00 62.06 80 LYS A N 1
ATOM 628 C CA . LYS A 1 80 ? 4.338 23.339 -12.722 1.00 62.06 80 LYS A CA 1
ATOM 629 C C . LYS A 1 80 ? 3.891 22.340 -13.782 1.00 62.06 80 LYS A C 1
ATOM 631 O O . LYS A 1 80 ? 2.745 21.899 -13.728 1.00 62.06 80 LYS A O 1
ATOM 636 N N . ASP A 1 81 ? 4.818 21.935 -14.646 1.00 60.53 81 ASP A N 1
ATOM 637 C CA . ASP A 1 81 ? 4.579 20.899 -15.639 1.00 60.53 81 ASP A CA 1
ATOM 638 C C . ASP A 1 81 ? 4.331 19.544 -14.969 1.00 60.53 81 ASP A C 1
ATOM 640 O O . ASP A 1 81 ? 3.405 18.863 -15.369 1.00 60.53 81 ASP A O 1
ATOM 644 N N . VAL A 1 82 ? 5.006 19.169 -13.877 1.00 61.00 82 VAL A N 1
ATOM 645 C CA . VAL A 1 82 ? 4.697 17.918 -13.135 1.00 61.00 82 VAL A CA 1
ATOM 646 C C . VAL A 1 82 ? 3.229 17.842 -12.696 1.00 61.00 82 VAL A C 1
ATOM 648 O O . VAL A 1 82 ? 2.570 16.818 -12.871 1.00 61.00 82 VAL A O 1
ATOM 651 N N . PHE A 1 83 ? 2.679 18.931 -12.153 1.00 58.41 83 PHE A N 1
ATOM 652 C CA . PHE A 1 83 ? 1.300 18.930 -11.655 1.00 58.41 83 PHE A CA 1
ATOM 653 C C . PHE A 1 83 ? 0.257 18.929 -12.783 1.00 58.41 83 PHE A C 1
ATOM 655 O O . PHE A 1 83 ? -0.778 18.269 -12.652 1.00 58.41 83 PHE A O 1
ATOM 662 N N . THR A 1 84 ? 0.525 19.604 -13.904 1.00 57.41 84 THR A N 1
ATOM 663 C CA . THR A 1 84 ? -0.365 19.614 -15.083 1.00 57.41 84 THR A CA 1
ATOM 664 C C . THR A 1 84 ? -0.216 18.358 -15.952 1.00 57.41 84 THR A C 1
ATOM 666 O O . THR A 1 84 ? -1.180 17.925 -16.577 1.00 57.41 84 THR A O 1
ATOM 669 N N . THR A 1 85 ? 0.960 17.727 -15.933 1.00 54.34 85 THR A N 1
ATOM 670 C CA . THR A 1 85 ? 1.354 16.546 -16.730 1.00 54.34 85 THR A CA 1
ATOM 671 C C . THR A 1 85 ? 1.089 15.233 -15.989 1.00 54.34 85 THR A C 1
ATOM 673 O O . THR A 1 85 ? 1.377 14.159 -16.504 1.00 54.34 85 THR A O 1
ATOM 676 N N . SER A 1 86 ? 0.463 15.271 -14.807 1.00 50.53 86 SER A N 1
ATOM 677 C CA . SER A 1 86 ? -0.038 14.074 -14.107 1.00 50.53 86 SER A CA 1
ATOM 678 C C . SER A 1 86 ? -1.027 13.241 -14.949 1.00 50.53 86 SER A C 1
ATOM 680 O O . SER A 1 86 ? -1.209 12.054 -14.683 1.00 50.53 86 SER A O 1
ATOM 682 N N . GLN A 1 87 ? -1.614 13.835 -15.998 1.00 49.06 87 GLN A N 1
ATOM 683 C CA . GLN A 1 87 ? -2.437 13.156 -17.008 1.00 49.06 87 GLN A CA 1
ATOM 684 C C . GLN A 1 87 ? -1.644 12.494 -18.150 1.00 49.06 87 GLN A C 1
ATOM 686 O O . GLN A 1 87 ? -2.225 11.734 -18.920 1.00 49.06 87 GLN A O 1
ATOM 691 N N . ILE A 1 88 ? -0.348 12.774 -18.288 1.00 51.47 88 ILE A N 1
ATOM 692 C CA . ILE A 1 88 ? 0.510 12.266 -19.365 1.00 51.47 88 ILE A CA 1
ATOM 693 C C . ILE A 1 88 ? 1.414 11.163 -18.789 1.00 51.47 88 ILE A C 1
ATOM 695 O O . ILE A 1 88 ? 1.833 11.212 -17.629 1.00 51.47 88 ILE A O 1
ATOM 699 N N . ASP A 1 89 ? 1.693 10.134 -19.590 1.00 52.09 89 ASP A N 1
ATOM 700 C CA . ASP A 1 89 ? 2.575 9.028 -19.212 1.00 52.09 89 ASP A CA 1
ATOM 701 C C . ASP A 1 89 ? 3.940 9.517 -18.711 1.00 52.09 89 ASP A C 1
ATOM 703 O O . ASP A 1 89 ? 4.572 10.392 -19.308 1.00 52.09 89 ASP A O 1
ATOM 707 N N . VAL A 1 90 ? 4.423 8.896 -17.626 1.00 51.66 90 VAL A N 1
ATOM 708 C CA . VAL A 1 90 ? 5.691 9.226 -16.937 1.00 51.66 90 VAL A CA 1
ATOM 709 C C . VAL A 1 90 ? 6.881 9.276 -17.912 1.00 51.66 90 VAL A C 1
ATOM 711 O O . VAL A 1 90 ? 7.803 10.073 -17.744 1.00 51.66 90 VAL A O 1
ATOM 714 N N . HIS A 1 91 ? 6.829 8.482 -18.982 1.00 50.19 91 HIS A N 1
ATOM 715 C CA . HIS A 1 91 ? 7.874 8.380 -19.999 1.00 50.19 91 HIS A CA 1
ATOM 716 C C . HIS A 1 91 ? 7.994 9.602 -20.931 1.00 50.19 91 HIS A C 1
ATOM 718 O O . HIS A 1 91 ? 9.082 9.861 -21.447 1.00 50.19 91 HIS A O 1
ATOM 724 N N . VAL A 1 92 ? 6.927 10.385 -21.132 1.00 48.22 92 VAL A N 1
ATOM 725 C CA . VAL A 1 92 ? 6.950 11.560 -22.030 1.00 48.22 92 VAL A CA 1
ATOM 726 C C . VAL A 1 92 ? 7.696 12.734 -21.390 1.00 48.22 92 VAL A C 1
ATOM 728 O O . VAL A 1 92 ? 8.425 13.447 -22.077 1.00 48.22 92 VAL A O 1
ATOM 731 N N . LEU A 1 93 ? 7.589 12.886 -20.067 1.00 47.62 93 LEU A N 1
ATOM 732 C CA . LEU A 1 93 ? 8.350 13.879 -19.301 1.00 47.62 93 LEU A CA 1
ATOM 733 C C . LEU A 1 93 ? 9.838 13.495 -19.209 1.00 47.62 93 LEU A C 1
ATOM 735 O O . LEU A 1 93 ? 10.710 14.352 -19.324 1.00 47.62 93 LEU A O 1
ATOM 739 N N . ALA A 1 94 ? 10.088 12.180 -19.114 1.00 48.06 94 ALA A N 1
ATOM 740 C CA . ALA A 1 94 ? 11.319 11.494 -19.499 1.00 48.06 94 ALA A CA 1
ATOM 741 C C . ALA A 1 94 ? 11.989 12.161 -20.702 1.00 48.06 94 ALA A C 1
ATOM 743 O O . ALA A 1 94 ? 13.091 12.680 -20.604 1.00 48.06 94 ALA A O 1
ATOM 744 N N . ALA A 1 95 ? 11.273 12.147 -21.830 1.00 49.50 95 ALA A N 1
ATOM 745 C CA . ALA A 1 95 ? 11.738 12.538 -23.155 1.00 49.50 95 ALA A CA 1
ATOM 746 C C . ALA A 1 95 ? 12.025 14.035 -23.340 1.00 49.50 95 ALA A C 1
ATOM 748 O O . ALA A 1 95 ? 12.980 14.368 -24.045 1.00 49.50 95 ALA A O 1
ATOM 749 N N . SER A 1 96 ? 11.251 14.917 -22.709 1.00 47.00 96 SER A N 1
ATOM 750 C CA . SER A 1 96 ? 11.254 16.357 -22.993 1.00 47.00 96 SER A CA 1
ATOM 751 C C . SER A 1 96 ? 12.327 17.170 -22.258 1.00 47.00 96 SER A C 1
ATOM 753 O O . SER A 1 96 ? 12.590 18.306 -22.656 1.00 47.00 96 SER A O 1
ATOM 755 N N . SER A 1 97 ? 12.993 16.623 -21.231 1.00 47.81 97 SER A N 1
ATOM 756 C CA . SER A 1 97 ? 14.100 17.320 -20.563 1.00 47.81 97 SER A CA 1
ATOM 757 C C . SER A 1 97 ? 15.383 17.225 -21.407 1.00 47.81 97 SER A C 1
ATOM 759 O O . SER A 1 97 ? 16.023 16.172 -21.493 1.00 47.81 97 SER A O 1
ATOM 761 N N . SER A 1 98 ? 15.719 18.331 -22.064 1.00 44.66 98 SER A N 1
ATOM 762 C CA . SER A 1 98 ? 16.784 18.532 -23.054 1.00 44.66 98 SER A CA 1
ATOM 763 C C . SER A 1 98 ? 18.224 18.353 -22.538 1.00 44.66 98 SER A C 1
ATOM 765 O O . SER A 1 98 ? 18.622 19.051 -21.607 1.00 44.66 98 SER A O 1
ATOM 767 N N . SER A 1 99 ? 19.015 17.507 -23.215 1.00 39.69 99 SER A N 1
ATOM 768 C CA . SER A 1 99 ? 20.446 17.675 -23.569 1.00 39.69 99 SER A CA 1
ATOM 769 C C . SER A 1 99 ? 20.973 16.354 -24.160 1.00 39.69 99 SER A C 1
ATOM 771 O O . SER A 1 99 ? 20.978 15.332 -23.478 1.00 39.69 99 SER A O 1
ATOM 773 N N . GLU A 1 100 ? 21.410 16.368 -25.422 1.00 43.16 100 GLU A N 1
ATOM 774 C CA . GLU A 1 100 ? 21.788 15.198 -26.244 1.00 43.16 100 GLU A CA 1
ATOM 775 C C . GLU A 1 100 ? 23.064 14.441 -25.812 1.00 43.16 100 GLU A C 1
ATOM 777 O O . GLU A 1 100 ? 23.517 13.548 -26.523 1.00 43.16 100 GLU A O 1
ATOM 782 N N . THR A 1 101 ? 23.661 14.732 -24.654 1.00 38.34 101 THR A N 1
ATOM 783 C CA . THR A 1 101 ? 24.911 14.070 -24.220 1.00 38.34 101 THR A CA 1
ATOM 784 C C . THR A 1 101 ? 24.931 13.595 -22.770 1.00 38.34 101 THR A C 1
ATOM 786 O O . THR A 1 101 ? 25.928 13.021 -22.333 1.00 38.34 101 THR A O 1
ATOM 789 N N . ALA A 1 102 ? 23.846 13.769 -22.014 1.00 40.22 102 ALA A N 1
ATOM 790 C CA . ALA A 1 102 ? 23.767 13.245 -20.656 1.00 40.22 102 ALA A CA 1
ATOM 791 C C . ALA A 1 102 ? 23.186 11.826 -20.677 1.00 40.22 102 ALA A C 1
ATOM 793 O O . ALA A 1 102 ? 22.092 11.605 -21.196 1.00 40.22 102 ALA A O 1
ATOM 794 N N . VAL A 1 103 ? 23.914 10.869 -20.095 1.00 42.12 103 VAL A N 1
ATOM 795 C CA . VAL A 1 103 ? 23.391 9.545 -19.733 1.00 42.12 103 VAL A CA 1
ATOM 796 C C . VAL A 1 103 ? 22.083 9.759 -18.973 1.00 42.12 103 VAL A C 1
ATOM 798 O O . VAL A 1 103 ? 22.087 10.239 -17.840 1.00 42.12 103 VAL A O 1
ATOM 801 N N . ARG A 1 104 ? 20.952 9.481 -19.625 1.00 48.47 104 ARG A N 1
ATOM 802 C CA . ARG A 1 104 ? 19.637 9.676 -19.025 1.00 48.47 104 ARG A CA 1
ATOM 803 C C . ARG A 1 104 ? 19.352 8.471 -18.149 1.00 48.47 104 ARG A C 1
ATOM 805 O O . ARG A 1 104 ? 18.977 7.413 -18.650 1.00 48.47 104 ARG A O 1
ATOM 812 N N . VAL A 1 105 ? 19.523 8.638 -16.844 1.00 43.34 105 VAL A N 1
ATOM 813 C CA . VAL A 1 105 ? 19.161 7.592 -15.898 1.00 43.34 105 VAL A CA 1
ATOM 814 C C . VAL A 1 105 ? 17.674 7.722 -15.607 1.00 43.34 105 VAL A C 1
ATOM 816 O O . VAL A 1 105 ? 17.224 8.526 -14.788 1.00 43.34 105 VAL A O 1
ATOM 819 N N . ILE A 1 106 ? 16.883 6.942 -16.337 1.00 50.12 106 ILE A N 1
ATOM 820 C CA . ILE A 1 106 ? 15.468 6.793 -16.033 1.00 50.12 106 ILE A CA 1
ATOM 821 C C . ILE A 1 106 ? 15.386 5.826 -14.852 1.00 50.12 106 ILE A C 1
ATOM 823 O O . ILE A 1 106 ? 15.368 4.611 -15.017 1.00 50.12 106 ILE A O 1
ATOM 827 N N . TYR A 1 107 ? 15.354 6.373 -13.639 1.00 47.53 107 TYR A N 1
ATOM 828 C CA . TYR A 1 107 ? 14.840 5.649 -12.480 1.00 47.53 107 TYR A CA 1
ATOM 829 C C . TYR A 1 107 ? 13.315 5.683 -12.575 1.00 47.53 107 TYR A C 1
ATOM 831 O O . TYR A 1 107 ? 12.657 6.503 -11.940 1.00 47.53 107 TYR A O 1
ATOM 839 N N . SER A 1 108 ? 12.748 4.855 -13.453 1.00 50.84 108 SER A N 1
ATOM 840 C CA . SER A 1 108 ? 11.318 4.567 -13.424 1.00 50.84 108 SER A CA 1
ATOM 841 C C . SER A 1 108 ? 11.158 3.254 -12.674 1.00 50.84 108 SER A C 1
ATOM 843 O O . SER A 1 108 ? 11.262 2.194 -13.289 1.00 50.84 108 SER A O 1
ATOM 845 N N . PRO A 1 109 ? 10.928 3.290 -11.351 1.00 51.09 109 PRO A N 1
ATOM 846 C CA . PRO A 1 109 ? 10.785 2.086 -10.548 1.00 51.09 109 PRO A CA 1
ATOM 847 C C . PRO A 1 109 ? 9.592 1.232 -10.971 1.00 51.09 109 PRO A C 1
ATOM 849 O O . PRO A 1 109 ? 9.503 0.103 -10.522 1.00 51.09 109 PRO A O 1
ATOM 852 N N . PHE A 1 110 ? 8.689 1.745 -11.811 1.00 56.22 110 PHE A N 1
ATOM 853 C CA . PHE A 1 110 ? 7.549 1.016 -12.344 1.00 56.22 110 PHE A CA 1
ATOM 854 C C . PHE A 1 110 ? 7.679 0.930 -13.866 1.00 56.22 110 PHE A C 1
ATOM 856 O O . PHE A 1 110 ? 7.736 1.977 -14.519 1.00 56.22 110 PHE A O 1
ATOM 863 N N . PRO A 1 111 ? 7.719 -0.272 -14.468 1.00 55.53 111 PRO A N 1
ATOM 864 C CA . PRO A 1 111 ? 7.453 -0.392 -15.891 1.00 55.53 111 PRO A CA 1
ATOM 865 C C . PRO A 1 111 ? 6.008 0.066 -16.117 1.00 55.53 111 PRO A C 1
ATOM 867 O O . PRO A 1 111 ? 5.070 -0.630 -15.740 1.00 55.53 111 PRO A O 1
ATOM 870 N N . VAL A 1 112 ? 5.820 1.262 -16.683 1.00 56.41 112 VAL A N 1
ATOM 871 C CA . VAL A 1 112 ? 4.475 1.823 -16.918 1.00 56.41 112 VAL A CA 1
ATOM 872 C C . VAL A 1 112 ? 3.737 0.980 -17.954 1.00 56.41 112 VAL A C 1
ATOM 874 O O . VAL A 1 112 ? 2.530 0.790 -17.875 1.00 56.41 112 VAL A O 1
ATOM 877 N N . CYS A 1 113 ? 4.471 0.403 -18.902 1.00 61.78 113 CYS A N 1
ATOM 878 C CA . CYS A 1 113 ? 3.967 -0.622 -19.795 1.00 61.78 113 CYS A CA 1
ATOM 879 C C . CYS A 1 113 ? 5.142 -1.311 -20.496 1.00 61.78 113 CYS A C 1
ATOM 881 O O . CYS A 1 113 ? 6.156 -0.673 -20.777 1.00 61.78 113 CYS A O 1
ATOM 883 N N . PHE A 1 114 ? 5.007 -2.594 -20.822 1.00 64.50 114 PHE A N 1
ATOM 884 C CA . PHE A 1 114 ? 5.905 -3.265 -21.760 1.00 64.50 114 PHE A CA 1
ATOM 885 C C . PHE A 1 114 ? 5.098 -3.780 -22.954 1.00 64.50 114 PHE A C 1
ATOM 887 O O . PHE A 1 114 ? 3.905 -4.080 -22.847 1.00 64.50 114 PHE A O 1
ATOM 894 N N . ARG A 1 115 ? 5.732 -3.820 -24.128 1.00 61.34 115 ARG A N 1
ATOM 895 C CA . ARG A 1 115 ? 5.075 -4.259 -25.360 1.00 61.34 115 ARG A CA 1
ATOM 896 C C . ARG A 1 115 ? 4.895 -5.772 -25.322 1.00 61.34 115 ARG A C 1
ATOM 898 O O . ARG A 1 115 ? 5.855 -6.486 -25.046 1.00 61.34 115 ARG A O 1
ATOM 905 N N . LEU A 1 116 ? 3.688 -6.231 -25.650 1.00 63.72 116 LEU A N 1
ATOM 906 C CA . LEU A 1 116 ? 3.412 -7.658 -25.775 1.00 63.72 116 LEU A CA 1
ATOM 907 C C . LEU A 1 116 ? 4.343 -8.267 -26.819 1.00 63.72 116 LEU A C 1
ATOM 909 O O . LEU A 1 116 ? 4.441 -7.756 -27.943 1.00 63.72 116 LEU A O 1
ATOM 913 N N . SER A 1 117 ? 4.996 -9.365 -26.454 1.00 60.00 117 SER A N 1
ATOM 914 C CA . SER A 1 117 ? 5.634 -10.212 -27.454 1.00 60.00 117 SER A CA 1
ATOM 915 C C . SER A 1 117 ? 4.538 -10.721 -28.391 1.00 60.00 117 SER A C 1
ATOM 917 O O . SER A 1 117 ? 3.498 -11.185 -27.932 1.00 60.00 117 SER A O 1
ATOM 919 N N . SER A 1 118 ? 4.726 -10.637 -29.711 1.00 57.12 118 SER A N 1
ATOM 920 C CA . SER A 1 118 ? 3.739 -11.096 -30.708 1.00 57.12 118 SER A CA 1
ATOM 921 C C . SER A 1 118 ? 3.633 -12.630 -30.791 1.00 57.12 118 SER A C 1
ATOM 923 O O . SER A 1 118 ? 3.370 -13.180 -31.856 1.00 57.12 118 SER A O 1
ATOM 925 N N . SER A 1 119 ? 3.942 -13.320 -29.698 1.00 59.91 119 SER A N 1
ATOM 926 C CA . SER A 1 119 ? 3.881 -14.765 -29.552 1.00 59.91 119 SER A CA 1
ATOM 927 C C . SER A 1 119 ? 2.462 -15.160 -29.150 1.00 59.91 119 SER A C 1
ATOM 929 O O . SER A 1 119 ? 1.896 -14.574 -28.232 1.00 59.91 119 SER A O 1
ATOM 931 N N . ASP A 1 120 ? 1.909 -16.188 -29.795 1.00 62.38 120 ASP A N 1
ATOM 932 C CA . ASP A 1 120 ? 0.584 -16.742 -29.470 1.00 62.38 120 ASP A CA 1
ATOM 933 C C . ASP A 1 120 ? 0.513 -17.366 -28.057 1.00 62.38 120 ASP A C 1
ATOM 935 O O . ASP A 1 120 ? -0.573 -17.650 -27.550 1.00 62.38 120 ASP A O 1
ATOM 939 N N . ASN A 1 121 ? 1.662 -17.552 -27.395 1.00 71.00 121 ASN A N 1
ATOM 940 C CA . ASN A 1 121 ? 1.751 -18.009 -26.010 1.00 71.00 121 ASN A CA 1
ATOM 941 C C . ASN A 1 121 ? 1.965 -16.826 -25.054 1.00 71.00 121 ASN A C 1
ATOM 943 O O . ASN A 1 121 ? 3.011 -16.182 -25.114 1.00 71.00 121 ASN A O 1
ATOM 947 N N . TYR A 1 122 ? 1.004 -16.614 -24.148 1.00 73.31 122 TYR A N 1
ATOM 948 C CA . TYR A 1 122 ? 1.007 -15.572 -23.100 1.00 73.31 122 TYR A CA 1
ATOM 949 C C . TYR A 1 122 ? 1.674 -16.007 -21.782 1.00 73.31 122 TYR A C 1
ATOM 951 O O . TYR A 1 122 ? 1.644 -15.278 -20.787 1.00 73.31 122 TYR A O 1
ATOM 959 N N . ASP A 1 123 ? 2.226 -17.218 -21.759 1.00 76.56 123 ASP A N 1
ATOM 960 C CA . ASP A 1 123 ? 2.898 -17.787 -20.597 1.00 76.56 123 ASP A CA 1
ATOM 961 C C . ASP A 1 123 ? 4.297 -17.169 -20.450 1.00 76.56 123 ASP A C 1
ATOM 963 O O . ASP A 1 123 ? 5.151 -17.322 -21.326 1.00 76.56 123 ASP A O 1
ATOM 967 N N . LEU A 1 124 ? 4.559 -16.509 -19.317 1.00 75.12 124 LEU A N 1
ATOM 968 C CA . LEU A 1 124 ? 5.866 -15.905 -19.026 1.00 75.12 124 LEU A CA 1
ATOM 969 C C . LEU A 1 124 ? 6.958 -16.954 -18.776 1.00 75.12 124 LEU A C 1
ATOM 971 O O . LEU A 1 124 ? 8.140 -16.694 -19.012 1.00 75.12 124 LEU A O 1
ATOM 975 N N . PHE A 1 125 ? 6.577 -18.148 -18.312 1.00 77.25 125 PHE A N 1
ATOM 976 C CA . PHE A 1 125 ? 7.496 -19.264 -18.118 1.00 77.25 125 PHE A CA 1
ATOM 977 C C . PHE A 1 125 ? 7.197 -20.397 -19.091 1.00 77.25 125 PHE A C 1
ATOM 979 O O . PHE A 1 125 ? 6.053 -20.777 -19.314 1.00 77.25 125 PHE A O 1
ATOM 986 N N . ASN A 1 126 ? 8.255 -21.038 -19.584 1.00 77.50 126 ASN A N 1
ATOM 987 C CA . ASN A 1 126 ? 8.128 -22.233 -20.421 1.00 77.50 126 ASN A CA 1
ATOM 988 C C . ASN A 1 126 ? 7.726 -23.492 -19.611 1.00 77.50 126 ASN A C 1
ATOM 990 O O . ASN A 1 126 ? 7.421 -24.540 -20.172 1.00 77.50 126 ASN A O 1
ATOM 994 N N . SER A 1 127 ? 7.751 -23.420 -18.273 1.00 83.62 127 SER A N 1
ATOM 995 C CA . SER A 1 127 ? 7.411 -24.539 -17.387 1.00 83.62 127 SER A CA 1
ATOM 996 C C . SER A 1 127 ? 5.953 -24.476 -16.942 1.00 83.62 127 SER A C 1
ATOM 998 O O . SER A 1 127 ? 5.556 -23.588 -16.187 1.00 83.62 127 SER A O 1
ATOM 1000 N N . ARG A 1 128 ? 5.177 -25.501 -17.312 1.00 83.50 128 ARG A N 1
ATOM 1001 C CA . ARG A 1 128 ? 3.761 -25.635 -16.935 1.00 83.50 128 ARG A CA 1
ATOM 1002 C C . ARG A 1 128 ? 3.540 -25.694 -15.419 1.00 83.50 128 ARG A C 1
ATOM 1004 O O . ARG A 1 128 ? 2.536 -25.187 -14.930 1.00 83.50 128 ARG A O 1
ATOM 1011 N N . ALA A 1 129 ? 4.471 -26.296 -14.675 1.00 82.94 129 ALA A N 1
ATOM 1012 C CA . ALA A 1 129 ? 4.383 -26.384 -13.217 1.00 82.94 129 ALA A CA 1
ATOM 1013 C C . ALA A 1 129 ? 4.567 -25.011 -12.551 1.00 82.94 129 ALA A C 1
ATOM 1015 O O . ALA A 1 129 ? 3.815 -24.667 -11.641 1.00 82.94 129 ALA A O 1
ATOM 1016 N N . LEU A 1 130 ? 5.517 -24.207 -13.045 1.00 80.12 130 LEU A N 1
ATOM 1017 C CA . LEU A 1 130 ? 5.705 -22.832 -12.575 1.00 80.12 130 LEU A CA 1
ATOM 1018 C C . LEU A 1 130 ? 4.514 -21.951 -12.952 1.00 80.12 130 LEU A C 1
ATOM 1020 O O . LEU A 1 130 ? 4.060 -21.178 -12.115 1.00 80.12 130 LEU A O 1
ATOM 1024 N N . ASN A 1 131 ? 3.954 -22.122 -14.155 1.00 80.88 131 ASN A N 1
ATOM 1025 C CA . ASN A 1 131 ? 2.764 -21.375 -14.562 1.00 80.88 131 ASN A CA 1
ATOM 1026 C C . ASN A 1 131 ? 1.567 -21.662 -13.659 1.00 80.88 131 ASN A C 1
ATOM 1028 O O . ASN A 1 131 ? 0.879 -20.720 -13.282 1.00 80.88 131 ASN A O 1
ATOM 1032 N N . LEU A 1 132 ? 1.350 -22.923 -13.269 1.00 84.12 132 LEU A N 1
ATOM 1033 C CA . LEU A 1 132 ? 0.267 -23.296 -12.359 1.00 84.12 132 LEU A CA 1
ATOM 1034 C C . LEU A 1 132 ? 0.484 -22.740 -10.943 1.00 84.12 132 LEU A C 1
ATOM 1036 O O . LEU A 1 132 ? -0.457 -22.250 -10.329 1.00 84.12 132 LEU A O 1
ATOM 1040 N N . PHE A 1 133 ? 1.715 -22.815 -10.427 1.00 84.38 133 PHE A N 1
ATOM 1041 C CA . PHE A 1 133 ? 2.031 -22.369 -9.068 1.00 84.38 133 PHE A CA 1
ATOM 1042 C C . PHE A 1 133 ? 1.996 -20.845 -8.920 1.00 84.38 133 PHE A C 1
ATOM 1044 O O . PHE A 1 133 ? 1.542 -20.330 -7.903 1.00 84.38 133 PHE A O 1
ATOM 1051 N N . LEU A 1 134 ? 2.478 -20.125 -9.934 1.00 81.75 134 LEU A N 1
ATOM 1052 C CA . LEU A 1 134 ? 2.571 -18.668 -9.922 1.00 81.75 134 LEU A CA 1
ATOM 1053 C C . LEU A 1 134 ? 1.356 -17.987 -10.550 1.00 81.75 134 LEU A C 1
ATOM 1055 O O . LEU A 1 134 ? 1.350 -16.765 -10.630 1.00 81.75 134 LEU A O 1
ATOM 1059 N N . PHE A 1 135 ? 0.329 -18.720 -10.984 1.00 81.19 135 PHE A N 1
ATOM 1060 C CA . PHE A 1 135 ? -0.894 -18.104 -11.495 1.00 81.19 135 PHE A CA 1
ATOM 1061 C C . PHE A 1 135 ? -1.534 -17.203 -10.415 1.00 81.19 135 PHE A C 1
ATOM 1063 O O . PHE A 1 135 ? -1.677 -17.647 -9.274 1.00 81.19 135 PHE A O 1
ATOM 1070 N N . PRO A 1 136 ? -1.948 -15.957 -10.724 1.00 84.12 136 PRO A N 1
ATOM 1071 C CA . PRO A 1 136 ? -1.999 -15.310 -12.044 1.00 84.12 136 PRO A CA 1
ATOM 1072 C C . PRO A 1 136 ? -0.727 -14.540 -12.457 1.00 84.12 136 PRO A C 1
ATOM 1074 O O . PRO A 1 136 ? -0.666 -14.014 -13.563 1.00 84.12 136 PRO A O 1
ATOM 1077 N N . PHE A 1 137 ? 0.297 -14.466 -11.606 1.00 84.50 137 PHE A N 1
ATOM 1078 C CA . PHE A 1 137 ? 1.547 -13.729 -11.846 1.00 84.50 137 PHE A CA 1
ATOM 1079 C C . PHE A 1 137 ? 2.415 -14.291 -12.986 1.00 84.50 137 PHE A C 1
ATOM 1081 O O . PHE A 1 137 ? 3.359 -13.630 -13.413 1.00 84.50 137 PHE A O 1
ATOM 1088 N N . SER A 1 138 ? 2.118 -15.490 -13.485 1.00 83.88 138 SER A N 1
ATOM 1089 C CA . SER A 1 138 ? 2.755 -16.106 -14.655 1.00 83.88 138 SER A CA 1
ATOM 1090 C C . SER A 1 138 ? 2.148 -15.681 -16.003 1.00 83.88 138 SER A C 1
ATOM 1092 O O . SER A 1 138 ? 2.726 -16.009 -17.038 1.00 83.88 138 SER A O 1
ATOM 1094 N N . ASP A 1 139 ? 1.020 -14.958 -16.015 1.00 83.25 139 ASP A N 1
ATOM 1095 C CA . ASP A 1 139 ? 0.334 -14.519 -17.240 1.00 83.25 139 ASP A CA 1
ATOM 1096 C C . ASP A 1 139 ? 0.792 -13.111 -17.653 1.00 83.25 139 ASP A C 1
ATOM 1098 O O . ASP A 1 139 ? 0.646 -12.141 -16.903 1.00 83.25 139 ASP A O 1
ATOM 1102 N N . GLU A 1 140 ? 1.316 -12.971 -18.872 1.00 81.81 140 GLU A N 1
ATOM 1103 C CA . GLU A 1 140 ? 1.755 -11.684 -19.423 1.00 81.81 140 GLU A CA 1
ATOM 1104 C C . GLU A 1 140 ? 0.604 -10.664 -19.496 1.00 81.81 140 GLU A C 1
ATOM 1106 O O . GLU A 1 140 ? 0.785 -9.474 -19.222 1.00 81.81 140 GLU A O 1
ATOM 1111 N N . ARG A 1 141 ? -0.617 -11.124 -19.796 1.00 83.25 141 ARG A N 1
ATOM 1112 C CA . ARG A 1 141 ? -1.803 -10.267 -19.954 1.00 83.25 141 ARG A CA 1
ATOM 1113 C C . ARG A 1 141 ? -2.257 -9.680 -18.628 1.00 83.25 141 ARG A C 1
ATOM 1115 O O . ARG A 1 141 ? -2.787 -8.570 -18.604 1.00 83.25 141 ARG A O 1
ATOM 1122 N N . PHE A 1 142 ? -2.062 -10.414 -17.532 1.00 85.12 142 PHE A N 1
ATOM 1123 C CA . PHE A 1 142 ? -2.357 -9.924 -16.189 1.00 85.12 142 PHE A CA 1
ATOM 1124 C C . PHE A 1 142 ? -1.494 -8.701 -15.873 1.00 85.12 142 PHE A C 1
ATOM 1126 O O . PHE A 1 142 ? -2.020 -7.652 -15.495 1.00 85.12 142 PHE A O 1
ATOM 1133 N N . TRP A 1 143 ? -0.188 -8.798 -16.122 1.00 83.31 143 TRP A N 1
ATOM 1134 C CA . TRP A 1 143 ? 0.731 -7.679 -15.935 1.00 83.31 143 TRP A CA 1
ATOM 1135 C C . TRP A 1 143 ? 0.464 -6.538 -16.909 1.00 83.31 143 TRP A C 1
ATOM 1137 O O . TRP A 1 143 ? 0.450 -5.388 -16.487 1.00 83.31 143 TRP A O 1
ATOM 1147 N N . GLN A 1 144 ? 0.153 -6.824 -18.174 1.00 81.38 144 GLN A N 1
ATOM 1148 C CA . GLN A 1 144 ? -0.227 -5.785 -19.131 1.00 81.38 144 GLN A CA 1
ATOM 1149 C C . GLN A 1 144 ? -1.498 -5.034 -18.697 1.00 81.38 144 GLN A C 1
ATOM 1151 O O . GLN A 1 144 ? -1.567 -3.808 -18.790 1.00 81.38 144 GLN A O 1
ATOM 1156 N N . LEU A 1 145 ? -2.517 -5.747 -18.211 1.00 84.19 145 LEU A N 1
ATOM 1157 C CA . LEU A 1 145 ? -3.742 -5.138 -17.697 1.00 84.19 145 LEU A CA 1
ATOM 1158 C C . LEU A 1 145 ? -3.430 -4.226 -16.507 1.00 84.19 145 LEU A C 1
ATOM 1160 O O . LEU A 1 145 ? -3.890 -3.086 -16.467 1.00 84.19 145 LEU A O 1
ATOM 1164 N N . ILE A 1 146 ? -2.645 -4.727 -15.557 1.00 83.69 146 ILE A N 1
ATOM 1165 C CA . ILE A 1 146 ? -2.313 -4.021 -14.323 1.00 83.69 146 ILE A CA 1
ATOM 1166 C C . ILE A 1 146 ? -1.443 -2.796 -14.579 1.00 83.69 146 ILE A C 1
ATOM 1168 O O . ILE A 1 146 ? -1.758 -1.721 -14.081 1.00 83.69 146 ILE A O 1
ATOM 1172 N N . LEU A 1 147 ? -0.367 -2.955 -15.345 1.00 79.62 147 LEU A N 1
ATOM 1173 C CA . LEU A 1 147 ? 0.610 -1.899 -15.573 1.00 79.62 147 LEU A CA 1
ATOM 1174 C C . LEU A 1 147 ? 0.065 -0.866 -16.563 1.00 79.62 147 LEU A C 1
ATOM 1176 O O . LEU A 1 147 ? 0.067 0.318 -16.253 1.00 79.62 147 LEU A O 1
ATOM 1180 N N . CYS A 1 148 ? -0.501 -1.304 -17.694 1.00 75.69 148 CYS A N 1
ATOM 1181 C CA . CYS A 1 148 ? -0.856 -0.394 -18.785 1.00 75.69 148 CYS A CA 1
ATOM 1182 C C . CYS A 1 148 ? -2.292 0.152 -18.705 1.00 75.69 148 CYS A C 1
ATOM 1184 O O . CYS A 1 148 ? -2.541 1.277 -19.125 1.00 75.69 148 CYS A O 1
ATOM 1186 N N . ARG A 1 149 ? -3.278 -0.632 -18.236 1.00 82.88 149 ARG A N 1
ATOM 1187 C CA . ARG A 1 149 ? -4.691 -0.181 -18.187 1.00 82.88 149 ARG A CA 1
ATOM 1188 C C . ARG A 1 149 ? -5.125 0.271 -16.802 1.00 82.88 149 ARG A C 1
ATOM 1190 O O . ARG A 1 149 ? -5.972 1.150 -16.682 1.00 82.88 149 ARG A O 1
ATOM 1197 N N . LEU A 1 150 ? -4.566 -0.343 -15.767 1.00 87.12 150 LEU A N 1
ATOM 1198 C CA . LEU A 1 150 ? -4.877 -0.072 -14.368 1.00 87.12 150 LEU A CA 1
ATOM 1199 C C . LEU A 1 150 ? -3.685 0.570 -13.643 1.00 87.12 150 LEU A C 1
ATOM 1201 O O . LEU A 1 150 ? -3.535 0.386 -12.438 1.00 87.12 150 LEU A O 1
ATOM 1205 N N . GLU A 1 151 ? -2.884 1.368 -14.359 1.00 83.00 151 GLU A N 1
ATOM 1206 C CA . GLU A 1 151 ? -1.674 2.033 -13.847 1.00 83.00 151 GLU A CA 1
ATOM 1207 C C . GLU A 1 151 ? -1.937 2.723 -12.498 1.00 83.00 151 GLU A C 1
ATOM 1209 O O . GLU A 1 151 ? -1.289 2.437 -11.495 1.00 83.00 151 GLU A O 1
ATOM 1214 N N . HIS A 1 152 ? -2.961 3.578 -12.435 1.00 84.88 152 HIS A N 1
ATOM 1215 C CA . HIS A 1 152 ? -3.323 4.319 -11.225 1.00 84.88 152 HIS A CA 1
ATOM 1216 C C . HIS A 1 152 ? -3.746 3.394 -10.081 1.00 84.88 152 HIS A C 1
ATOM 1218 O O . HIS A 1 152 ? -3.422 3.636 -8.923 1.00 84.88 152 HIS A O 1
ATOM 1224 N N . PHE A 1 153 ? -4.446 2.305 -10.387 1.00 89.19 153 PHE A N 1
ATOM 1225 C CA . PHE A 1 153 ? -4.835 1.336 -9.371 1.00 89.19 153 PHE A CA 1
ATOM 1226 C C . PHE A 1 153 ? -3.607 0.609 -8.810 1.00 89.19 153 PHE A C 1
ATOM 1228 O O . PHE A 1 153 ? -3.472 0.488 -7.595 1.00 89.19 153 PHE A O 1
ATOM 1235 N N . HIS A 1 154 ? -2.692 0.173 -9.679 1.00 87.06 154 HIS A N 1
ATOM 1236 C CA . HIS A 1 154 ? -1.434 -0.466 -9.298 1.00 87.06 154 HIS A CA 1
ATOM 1237 C C . HIS A 1 154 ? -0.551 0.460 -8.454 1.00 87.06 154 HIS A C 1
ATOM 1239 O O . HIS A 1 154 ? -0.111 0.081 -7.369 1.00 87.06 154 HIS A O 1
ATOM 1245 N N . LEU A 1 155 ? -0.339 1.692 -8.913 1.00 86.94 155 LEU A N 1
ATOM 1246 C CA . LEU A 1 155 ? 0.449 2.693 -8.201 1.00 86.94 155 LEU A CA 1
ATOM 1247 C C . LEU A 1 155 ? -0.183 3.056 -6.853 1.00 86.94 155 LEU A C 1
ATOM 1249 O O . LEU A 1 155 ? 0.513 3.200 -5.848 1.00 86.94 155 LEU A O 1
ATOM 1253 N N . GLY A 1 156 ? -1.512 3.149 -6.804 1.00 90.25 156 GLY A N 1
ATOM 1254 C CA . GLY A 1 156 ? -2.245 3.402 -5.571 1.00 90.25 156 GLY A CA 1
ATOM 1255 C C . GLY A 1 156 ? -2.142 2.253 -4.586 1.00 90.25 156 GLY A C 1
ATOM 1256 O O . GLY A 1 156 ? -1.957 2.478 -3.392 1.00 90.25 156 GLY A O 1
ATOM 1257 N N . PHE A 1 157 ? -2.199 1.021 -5.087 1.00 91.56 157 PHE A N 1
ATOM 1258 C CA . PHE A 1 157 ? -1.992 -0.186 -4.295 1.00 91.56 157 PHE A CA 1
ATOM 1259 C C . PHE A 1 157 ? -0.598 -0.192 -3.680 1.00 91.56 157 PHE A C 1
ATOM 1261 O O . PHE A 1 157 ? -0.454 -0.459 -2.486 1.00 91.56 157 PHE A O 1
ATOM 1268 N N . PHE A 1 158 ? 0.406 0.198 -4.466 1.00 88.06 158 PHE A N 1
ATOM 1269 C CA . PHE A 1 158 ? 1.762 0.358 -3.969 1.00 88.06 158 PHE A CA 1
ATOM 1270 C C . PHE A 1 158 ? 1.849 1.419 -2.881 1.00 88.06 158 PHE A C 1
ATOM 1272 O O . PHE A 1 158 ? 2.407 1.132 -1.825 1.00 88.06 158 PHE A O 1
ATOM 1279 N N . LEU A 1 159 ? 1.267 2.603 -3.080 1.00 89.56 159 LEU A N 1
ATOM 1280 C CA . LEU A 1 159 ? 1.327 3.682 -2.094 1.00 89.56 159 LEU A CA 1
ATOM 1281 C C . LEU A 1 159 ? 0.593 3.333 -0.795 1.00 89.56 159 LEU A C 1
ATOM 1283 O O . LEU A 1 159 ? 1.174 3.447 0.282 1.00 89.56 159 LEU A O 1
ATOM 1287 N N . ILE A 1 160 ? -0.661 2.880 -0.875 1.00 92.56 160 ILE A N 1
ATOM 1288 C CA . ILE A 1 160 ? -1.455 2.533 0.314 1.00 92.56 160 ILE A CA 1
ATOM 1289 C C . ILE A 1 160 ? -0.812 1.360 1.055 1.00 92.56 160 ILE A C 1
ATOM 1291 O O . ILE A 1 160 ? -0.646 1.424 2.274 1.00 92.56 160 ILE A O 1
ATOM 1295 N N . GLY A 1 161 ? -0.412 0.308 0.332 1.00 90.88 161 GLY A N 1
ATOM 1296 C CA . GLY A 1 161 ? 0.261 -0.844 0.929 1.00 90.88 161 GLY A CA 1
ATOM 1297 C C . GLY A 1 161 ? 1.559 -0.444 1.618 1.00 90.88 161 GLY A C 1
ATOM 1298 O O . GLY A 1 161 ? 1.841 -0.897 2.723 1.00 90.88 161 GLY A O 1
ATOM 1299 N N . SER A 1 162 ? 2.307 0.467 1.005 1.00 88.25 162 SER A N 1
ATOM 1300 C CA . SER A 1 162 ? 3.565 0.985 1.528 1.00 88.25 162 SER A CA 1
ATOM 1301 C C . SER A 1 162 ? 3.393 1.789 2.806 1.00 88.25 162 SER A C 1
ATOM 1303 O O . SER A 1 162 ? 4.049 1.504 3.805 1.00 88.25 162 SER A O 1
ATOM 1305 N N . VAL A 1 163 ? 2.484 2.766 2.797 1.00 89.88 163 VAL A N 1
ATOM 1306 C CA . VAL A 1 163 ? 2.185 3.588 3.975 1.00 89.88 163 VAL A CA 1
ATOM 1307 C C . VAL A 1 163 ? 1.685 2.705 5.115 1.00 89.88 163 VAL A C 1
ATOM 1309 O O . VAL A 1 163 ? 2.136 2.864 6.249 1.00 89.88 163 VAL A O 1
ATOM 1312 N N . ASN A 1 164 ? 0.816 1.730 4.823 1.00 90.81 164 ASN A N 1
ATOM 1313 C CA . ASN A 1 164 ? 0.338 0.811 5.849 1.00 90.81 164 ASN A CA 1
ATOM 1314 C C . ASN A 1 164 ? 1.452 -0.100 6.381 1.00 90.81 164 ASN A C 1
ATOM 1316 O O . ASN A 1 164 ? 1.494 -0.369 7.577 1.00 90.81 164 ASN A O 1
ATOM 1320 N N . ASN A 1 165 ? 2.380 -0.541 5.529 1.00 88.06 165 ASN A N 1
ATOM 1321 C CA . ASN A 1 165 ? 3.524 -1.337 5.961 1.00 88.06 165 ASN A CA 1
ATOM 1322 C C . ASN A 1 165 ? 4.468 -0.529 6.870 1.00 88.06 165 ASN A C 1
ATOM 1324 O O . ASN A 1 165 ? 4.884 -1.028 7.913 1.00 88.06 165 ASN A O 1
ATOM 1328 N N . ILE A 1 166 ? 4.747 0.738 6.538 1.00 88.12 166 ILE A N 1
ATOM 1329 C CA . ILE A 1 166 ? 5.535 1.641 7.397 1.00 88.12 166 ILE A CA 1
ATOM 1330 C C . ILE A 1 166 ? 4.826 1.846 8.738 1.00 88.12 166 ILE A C 1
ATOM 1332 O O . ILE A 1 166 ? 5.459 1.745 9.785 1.00 88.12 166 ILE A O 1
ATOM 1336 N N . TRP A 1 167 ? 3.514 2.085 8.721 1.00 88.88 167 TRP A N 1
ATOM 1337 C CA . TRP A 1 167 ? 2.725 2.262 9.939 1.00 88.88 167 TRP A CA 1
ATOM 1338 C C . TRP A 1 167 ? 2.698 1.001 10.815 1.00 88.88 167 TRP A C 1
ATOM 1340 O O . TRP A 1 167 ? 2.884 1.082 12.028 1.00 88.88 167 TRP A O 1
ATOM 1350 N N . LEU A 1 168 ? 2.514 -0.175 10.211 1.00 87.38 168 LEU A N 1
ATOM 1351 C CA . LEU A 1 168 ? 2.559 -1.452 10.920 1.00 87.38 168 LEU A CA 1
ATOM 1352 C C . LEU A 1 168 ? 3.946 -1.700 11.518 1.00 87.38 168 LEU A C 1
ATOM 1354 O O . LEU A 1 168 ? 4.049 -2.089 12.676 1.00 87.38 168 LEU A O 1
ATOM 1358 N N . THR A 1 169 ? 4.998 -1.434 10.745 1.00 87.44 169 THR A N 1
ATOM 1359 C CA . THR A 1 169 ? 6.386 -1.548 11.201 1.00 87.44 169 THR A CA 1
ATOM 1360 C C . THR A 1 169 ? 6.637 -0.617 12.383 1.00 87.44 169 THR A C 1
ATOM 1362 O O . THR A 1 169 ? 7.096 -1.080 13.420 1.00 87.44 169 THR A O 1
ATOM 1365 N N . TYR A 1 170 ? 6.249 0.659 12.278 1.00 88.75 170 TYR A N 1
ATOM 1366 C CA . TYR A 1 170 ? 6.318 1.626 13.378 1.00 88.75 170 TYR A CA 1
ATOM 1367 C C . TYR A 1 170 ? 5.664 1.070 14.642 1.00 88.75 170 TYR A C 1
ATOM 1369 O O . TYR A 1 170 ? 6.279 1.074 15.702 1.00 88.75 170 TYR A O 1
ATOM 1377 N N . LYS A 1 171 ? 4.441 0.543 14.517 1.00 89.44 171 LYS A N 1
ATOM 1378 C CA . LYS A 1 171 ? 3.697 0.006 15.654 1.00 89.44 171 LYS A CA 1
ATOM 1379 C C . LYS A 1 171 ? 4.389 -1.205 16.284 1.00 89.44 171 LYS A C 1
ATOM 1381 O O . LYS A 1 171 ? 4.497 -1.266 17.499 1.00 89.44 171 LYS A O 1
ATOM 1386 N N . ILE A 1 172 ? 4.877 -2.143 15.471 1.00 89.25 172 ILE A N 1
ATOM 1387 C CA . ILE A 1 172 ? 5.604 -3.319 15.969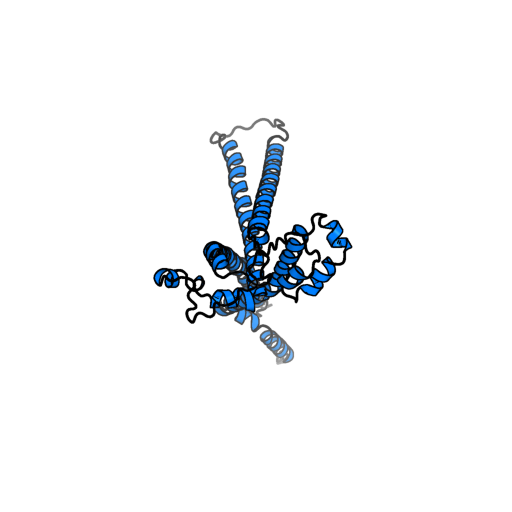 1.00 89.25 172 ILE A CA 1
ATOM 1388 C C . ILE A 1 172 ? 6.875 -2.889 16.705 1.00 89.25 172 ILE A C 1
ATOM 1390 O O . ILE A 1 172 ? 7.161 -3.417 17.773 1.00 89.25 172 ILE A O 1
ATOM 1394 N N . LEU A 1 173 ? 7.628 -1.927 16.164 1.00 89.12 173 LEU A N 1
ATOM 1395 C CA . LEU A 1 173 ? 8.810 -1.397 16.842 1.00 89.12 173 LEU A CA 1
ATOM 1396 C C . LEU A 1 173 ? 8.455 -0.693 18.155 1.00 89.12 173 LEU A C 1
ATOM 1398 O O . LEU A 1 173 ? 9.150 -0.894 19.146 1.00 89.12 173 LEU A O 1
ATOM 1402 N N . ASP A 1 174 ? 7.391 0.109 18.173 1.00 88.88 174 ASP A N 1
ATOM 1403 C CA . ASP A 1 174 ? 6.921 0.795 19.378 1.00 88.88 174 ASP A CA 1
ATOM 1404 C C . ASP A 1 174 ? 6.544 -0.208 20.483 1.00 88.88 174 ASP A C 1
ATOM 1406 O O . ASP A 1 174 ? 7.038 -0.081 21.606 1.00 88.88 174 ASP A O 1
ATOM 1410 N N . ASP A 1 175 ? 5.787 -1.254 20.125 1.00 88.50 175 ASP A N 1
ATOM 1411 C CA . ASP A 1 175 ? 5.390 -2.352 21.016 1.00 88.50 175 ASP A CA 1
ATOM 1412 C C . ASP A 1 175 ? 6.621 -3.151 21.511 1.00 88.50 175 ASP A C 1
ATOM 1414 O O . ASP A 1 175 ? 6.722 -3.500 22.689 1.00 88.50 175 ASP A O 1
ATOM 1418 N N . MET A 1 176 ? 7.595 -3.428 20.632 1.00 88.50 176 MET A N 1
ATOM 1419 C CA . MET A 1 176 ? 8.836 -4.124 20.999 1.00 88.50 176 MET A CA 1
ATOM 1420 C C . MET A 1 176 ? 9.701 -3.299 21.954 1.00 88.50 176 MET A C 1
ATOM 1422 O O . MET A 1 176 ? 10.261 -3.850 22.902 1.00 88.50 176 MET A O 1
ATOM 1426 N N . PHE A 1 177 ? 9.821 -1.989 21.728 1.00 87.31 177 PHE A N 1
ATOM 1427 C CA . PHE A 1 177 ? 10.577 -1.127 22.631 1.00 87.31 177 PHE A CA 1
ATOM 1428 C C . PHE A 1 177 ? 9.881 -0.947 23.974 1.00 87.31 177 PHE A C 1
ATOM 1430 O O . PHE A 1 177 ? 10.577 -0.894 24.985 1.00 87.31 177 PHE A O 1
ATOM 1437 N N . ASP A 1 178 ? 8.546 -0.906 24.012 1.00 83.38 178 ASP A N 1
ATOM 1438 C CA . ASP A 1 178 ? 7.817 -0.952 25.283 1.00 83.38 178 ASP A CA 1
ATOM 1439 C C . ASP A 1 178 ? 8.133 -2.232 26.052 1.00 83.38 178 ASP A C 1
ATOM 1441 O O . ASP A 1 178 ? 8.455 -2.160 27.234 1.00 83.38 178 ASP A O 1
ATOM 1445 N N . LEU A 1 179 ? 8.137 -3.391 25.388 1.00 82.94 179 LEU A N 1
ATOM 1446 C CA . LEU A 1 179 ? 8.450 -4.661 26.043 1.00 82.94 179 LEU A CA 1
ATOM 1447 C C . LEU A 1 179 ? 9.885 -4.709 26.593 1.00 82.94 179 LEU A C 1
ATOM 1449 O O . LEU A 1 179 ? 10.093 -5.157 27.717 1.00 82.94 179 LEU A O 1
ATOM 1453 N N . VAL A 1 180 ? 10.874 -4.230 25.833 1.00 82.44 180 VAL A N 1
ATOM 1454 C CA . VAL A 1 180 ? 12.285 -4.242 26.261 1.00 82.44 180 VAL A CA 1
ATOM 1455 C C . VAL A 1 180 ? 12.547 -3.233 27.383 1.00 82.44 180 VAL A C 1
ATOM 1457 O O . VAL A 1 180 ? 13.253 -3.553 28.339 1.00 82.44 180 VAL A O 1
ATOM 1460 N N . LEU A 1 181 ? 11.983 -2.026 27.299 1.00 76.94 181 LEU A N 1
ATOM 1461 C CA . LEU A 1 181 ? 12.247 -0.960 28.270 1.00 76.94 181 LEU A CA 1
ATOM 1462 C C . LEU A 1 181 ? 11.436 -1.142 29.561 1.00 76.94 181 LEU A C 1
ATOM 1464 O O . LEU A 1 181 ? 12.007 -1.043 30.640 1.00 76.94 181 LEU A O 1
ATOM 1468 N N . ILE A 1 182 ? 10.149 -1.501 29.475 1.00 69.00 182 ILE A N 1
ATOM 1469 C CA . ILE A 1 182 ? 9.315 -1.785 30.660 1.00 69.00 182 ILE A CA 1
ATOM 1470 C C . ILE A 1 182 ? 9.742 -3.104 31.318 1.00 69.00 182 ILE A C 1
ATOM 1472 O O . ILE A 1 182 ? 9.757 -3.213 32.545 1.00 69.00 182 ILE A O 1
ATOM 1476 N N . GLY A 1 183 ? 10.141 -4.101 30.519 1.00 62.75 183 GLY A N 1
ATOM 1477 C CA . GLY A 1 183 ? 10.691 -5.357 31.031 1.00 62.75 183 GLY A CA 1
ATOM 1478 C C . GLY A 1 183 ? 11.991 -5.169 31.819 1.00 62.75 183 GLY A C 1
ATOM 1479 O O . GLY A 1 183 ? 12.246 -5.936 32.740 1.00 62.75 183 GLY A O 1
ATOM 1480 N N . SER A 1 184 ? 12.773 -4.130 31.506 1.00 59.56 184 SER A N 1
ATOM 1481 C CA . SER A 1 184 ? 13.997 -3.784 32.239 1.00 59.56 184 SER A CA 1
ATOM 1482 C C . SER A 1 184 ? 13.698 -3.087 33.572 1.00 59.56 184 SER A C 1
ATOM 1484 O O . SER A 1 184 ? 14.319 -3.429 34.573 1.00 59.56 184 SER A O 1
ATOM 1486 N N . ASP A 1 185 ? 12.705 -2.190 33.611 1.00 60.09 185 ASP A N 1
ATOM 1487 C CA . ASP A 1 185 ? 12.292 -1.500 34.845 1.00 60.09 185 ASP A CA 1
ATOM 1488 C C . ASP A 1 185 ? 11.650 -2.478 35.855 1.00 60.09 185 ASP A C 1
ATOM 1490 O O . ASP A 1 185 ? 11.953 -2.452 37.045 1.00 60.09 185 ASP A O 1
ATOM 1494 N N . THR A 1 186 ? 10.817 -3.417 35.383 1.00 54.06 186 THR A N 1
ATOM 1495 C CA . THR A 1 186 ? 10.099 -4.370 36.262 1.00 54.06 186 THR A CA 1
ATOM 1496 C C . THR A 1 186 ? 11.024 -5.437 36.870 1.00 54.06 186 THR A C 1
ATOM 1498 O O . THR A 1 186 ? 10.771 -5.932 37.965 1.00 54.06 186 THR A O 1
ATOM 1501 N N . LEU A 1 187 ? 12.115 -5.799 36.182 1.00 52.72 187 LEU A N 1
ATOM 1502 C CA . LEU A 1 187 ? 13.137 -6.719 36.705 1.00 52.72 187 LEU A CA 1
ATOM 1503 C C . LEU A 1 187 ? 14.086 -6.047 37.706 1.00 52.72 187 LEU A C 1
ATOM 1505 O O . LEU A 1 187 ? 14.737 -6.748 38.478 1.00 52.72 187 LEU A O 1
ATOM 1509 N N . GLN A 1 188 ? 14.162 -4.714 37.697 1.00 48.97 188 GLN A N 1
ATOM 1510 C CA . GLN A 1 188 ? 14.995 -3.950 38.620 1.00 48.97 188 GLN A CA 1
ATOM 1511 C C . GLN A 1 188 ? 14.259 -3.630 39.935 1.00 48.97 188 GLN A C 1
ATOM 1513 O O . GLN A 1 188 ? 14.899 -3.646 40.982 1.00 48.97 188 GLN A O 1
ATOM 1518 N N . ASP A 1 189 ? 12.928 -3.475 39.902 1.00 51.84 189 ASP A N 1
ATOM 1519 C CA . ASP A 1 189 ? 12.080 -3.336 41.105 1.00 51.84 189 ASP A CA 1
ATOM 1520 C C . ASP A 1 189 ? 11.638 -4.686 41.720 1.00 51.84 189 ASP A C 1
ATOM 1522 O O . ASP A 1 189 ? 11.198 -4.739 42.863 1.00 51.84 189 ASP A O 1
ATOM 1526 N N . GLY A 1 190 ? 11.780 -5.809 41.006 1.00 45.59 190 GLY A N 1
ATOM 1527 C CA . GLY A 1 190 ? 11.342 -7.140 41.461 1.00 45.59 190 GLY A CA 1
ATOM 1528 C C . GLY A 1 190 ? 12.285 -7.887 42.419 1.00 45.59 190 GLY A C 1
ATOM 1529 O O . GLY A 1 190 ? 12.067 -9.072 42.665 1.00 45.59 190 GLY A O 1
ATOM 1530 N N . VAL A 1 191 ? 13.344 -7.249 42.933 1.00 47.03 191 VAL A N 1
ATOM 1531 C CA . VAL A 1 191 ? 14.285 -7.858 43.904 1.00 47.03 191 VAL A CA 1
ATOM 1532 C C . VAL A 1 191 ? 14.056 -7.358 45.338 1.00 47.03 191 VAL A C 1
ATOM 1534 O O . VAL A 1 191 ? 14.778 -7.758 46.248 1.00 47.03 191 VAL A O 1
ATOM 1537 N N . GLN A 1 192 ? 13.015 -6.563 45.600 1.00 41.81 192 GLN A N 1
ATOM 1538 C CA . GLN A 1 192 ? 12.608 -6.277 46.975 1.00 41.81 192 GLN A CA 1
ATOM 1539 C C . GLN A 1 192 ? 11.116 -6.548 47.209 1.00 41.81 192 GLN A C 1
ATOM 1541 O O . GLN A 1 192 ? 10.251 -6.065 46.487 1.00 41.81 192 GLN A O 1
ATOM 1546 N N . VAL A 1 193 ? 10.877 -7.277 48.306 1.00 42.22 193 VAL A N 1
ATOM 1547 C CA . VAL A 1 193 ? 9.632 -7.411 49.080 1.00 42.22 193 VAL A CA 1
ATOM 1548 C C . VAL A 1 193 ? 8.674 -8.561 48.707 1.00 42.22 193 VAL A C 1
ATOM 1550 O O . VAL A 1 193 ? 7.558 -8.360 48.245 1.00 42.22 193 VAL A O 1
ATOM 1553 N N . GLU A 1 194 ? 9.057 -9.786 49.082 1.00 42.12 194 GLU A N 1
ATOM 1554 C CA . GLU A 1 194 ? 8.230 -10.547 50.036 1.00 42.12 194 GLU A CA 1
ATOM 1555 C C . GLU A 1 194 ? 8.986 -10.537 51.373 1.00 42.12 194 GLU A C 1
ATOM 1557 O O . GLU A 1 194 ? 9.904 -11.325 51.589 1.00 42.12 194 GLU A O 1
ATOM 1562 N N . GLY A 1 195 ? 8.682 -9.568 52.233 1.00 38.72 195 GLY A N 1
ATOM 1563 C CA . GLY A 1 195 ? 9.360 -9.386 53.513 1.00 38.72 195 GLY A CA 1
ATOM 1564 C C . GLY A 1 195 ? 8.712 -8.255 54.292 1.00 38.72 195 GLY A C 1
ATOM 1565 O O . GLY A 1 195 ? 9.106 -7.113 54.123 1.00 38.72 195 GLY A O 1
ATOM 1566 N N . GLU A 1 196 ? 7.656 -8.634 55.007 1.00 41.72 196 GLU A N 1
ATOM 1567 C CA . GLU A 1 196 ? 7.086 -8.082 56.244 1.00 41.72 196 GLU A CA 1
ATOM 1568 C C . GLU A 1 196 ? 7.249 -6.581 56.565 1.00 41.72 196 GLU A C 1
ATOM 1570 O O . GLU A 1 196 ? 8.336 -6.024 56.642 1.00 41.72 196 GLU A O 1
ATOM 1575 N N . GLU A 1 197 ? 6.077 -5.989 56.807 1.00 47.66 197 GLU A N 1
ATOM 1576 C CA . GLU A 1 197 ? 5.776 -4.779 57.573 1.00 47.66 197 GLU A CA 1
ATOM 1577 C C . GLU A 1 197 ? 6.860 -4.364 58.579 1.00 47.66 197 GLU A C 1
ATOM 1579 O O . GLU A 1 197 ? 7.107 -5.086 59.536 1.00 47.66 197 GLU A O 1
ATOM 1584 N N . GLU A 1 198 ? 7.396 -3.151 58.437 1.00 41.56 198 GLU A N 1
ATOM 1585 C CA . GLU A 1 198 ? 7.734 -2.294 59.577 1.00 41.56 198 GLU A CA 1
ATOM 1586 C C . GLU A 1 198 ? 7.744 -0.823 59.123 1.00 41.56 198 GLU A C 1
ATOM 1588 O O . GLU A 1 198 ? 8.329 -0.451 58.104 1.00 41.56 198 GLU A O 1
ATOM 1593 N N . GLU A 1 199 ? 6.977 -0.009 59.848 1.00 49.88 199 GLU A N 1
ATOM 1594 C CA . GLU A 1 199 ? 6.931 1.447 59.757 1.00 49.88 199 GLU A CA 1
ATOM 1595 C C . GLU A 1 199 ? 8.286 2.019 60.200 1.00 49.88 199 GLU A C 1
ATOM 1597 O O . GLU A 1 199 ? 8.728 1.658 61.283 1.00 49.88 199 GLU A O 1
ATOM 1602 N N . GLU A 1 200 ? 8.917 2.906 59.417 1.00 42.91 200 GLU A N 1
ATOM 1603 C CA . GLU A 1 200 ? 9.565 4.149 59.887 1.00 42.91 200 GLU A CA 1
ATOM 1604 C C . GLU A 1 200 ? 10.375 4.874 58.784 1.00 42.91 200 GLU A C 1
ATOM 1606 O O . GLU A 1 200 ? 10.973 4.267 57.903 1.00 42.91 200 GLU A O 1
ATOM 1611 N N . GLU A 1 201 ? 10.366 6.207 58.910 1.00 42.50 201 GLU A N 1
ATOM 1612 C CA . GLU A 1 201 ? 11.231 7.239 58.310 1.00 42.50 201 GLU A CA 1
ATOM 1613 C C . GLU A 1 201 ? 11.059 7.627 56.821 1.00 42.50 201 GLU A C 1
ATOM 1615 O O . GLU A 1 201 ? 11.554 7.014 55.878 1.00 42.50 201 GLU A O 1
ATOM 1620 N N . GLU A 1 202 ? 10.396 8.781 56.640 1.00 50.41 202 GLU A N 1
ATOM 1621 C CA . GLU A 1 202 ? 10.462 9.640 55.456 1.00 50.41 202 GLU A CA 1
ATOM 1622 C C . GLU A 1 202 ? 11.899 10.172 55.260 1.00 50.41 202 GLU A C 1
ATOM 1624 O O . GLU A 1 202 ? 12.229 11.276 55.696 1.00 50.41 202 GLU A O 1
ATOM 1629 N N . GLU A 1 203 ? 12.760 9.416 54.576 1.00 48.75 203 GLU A N 1
ATOM 1630 C CA . GLU A 1 203 ? 13.945 9.982 53.923 1.00 48.75 203 GLU A CA 1
ATOM 1631 C C . GLU A 1 203 ? 13.591 10.453 52.503 1.00 48.75 203 GLU A C 1
ATOM 1633 O O . GLU A 1 203 ? 13.182 9.692 51.623 1.00 48.75 203 GLU A O 1
ATOM 1638 N N . GLU A 1 204 ? 13.758 11.758 52.283 1.00 50.69 204 GLU A N 1
ATOM 1639 C CA . GLU A 1 204 ? 13.840 12.395 50.971 1.00 50.69 204 GLU A CA 1
ATOM 1640 C C . GLU A 1 204 ? 14.937 11.715 50.118 1.00 50.69 204 GLU A C 1
ATOM 1642 O O . GLU A 1 204 ? 16.096 12.122 50.141 1.00 50.69 204 GLU A O 1
ATOM 1647 N N . GLU A 1 205 ? 14.574 10.726 49.294 1.00 53.88 205 GLU A N 1
ATOM 1648 C CA . GLU A 1 205 ? 15.288 10.401 48.049 1.00 53.88 205 GLU A CA 1
ATOM 1649 C C . GLU A 1 205 ? 14.589 11.113 46.873 1.00 53.88 205 GLU A C 1
ATOM 1651 O O . GLU A 1 205 ? 13.615 10.609 46.300 1.00 53.88 205 GLU A O 1
ATOM 1656 N N . PRO A 1 206 ? 15.034 12.314 46.456 1.00 50.47 206 PRO A N 1
ATOM 1657 C CA . PRO A 1 206 ? 14.334 13.059 45.434 1.00 50.47 206 PRO A CA 1
ATOM 1658 C C . PRO A 1 206 ? 14.896 12.710 44.046 1.00 50.47 206 PRO A C 1
ATOM 1660 O O . PRO A 1 206 ? 16.041 12.998 43.704 1.00 50.47 206 PRO A O 1
ATOM 1663 N N . ASN A 1 207 ? 14.016 12.205 43.180 1.00 53.66 207 ASN A N 1
ATOM 1664 C CA . ASN A 1 207 ? 14.066 12.309 41.711 1.00 53.66 207 ASN A CA 1
ATOM 1665 C C . ASN A 1 207 ? 14.892 11.312 40.871 1.00 53.66 207 ASN A C 1
ATOM 1667 O O . ASN A 1 207 ? 14.794 11.385 39.643 1.00 53.66 207 ASN A O 1
ATOM 1671 N N . LEU A 1 208 ? 15.644 10.354 41.421 1.00 53.09 208 LEU A N 1
ATOM 1672 C CA . LEU A 1 208 ? 16.366 9.392 40.564 1.00 53.09 208 LEU A CA 1
ATOM 1673 C C . LEU A 1 208 ? 15.455 8.502 39.675 1.00 53.09 208 LEU A C 1
ATOM 1675 O O . LEU A 1 208 ? 15.699 8.436 38.462 1.00 53.09 208 LEU A O 1
ATOM 1679 N N . PRO A 1 209 ? 14.365 7.882 40.183 1.00 62.19 209 PRO A N 1
ATOM 1680 C CA . PRO A 1 209 ? 13.514 7.015 39.357 1.00 62.19 209 PRO A CA 1
ATOM 1681 C C . PRO A 1 209 ? 12.719 7.801 38.302 1.00 62.19 209 PRO A C 1
ATOM 1683 O O . PRO A 1 209 ? 12.447 7.310 37.203 1.00 62.19 209 PRO A O 1
ATOM 1686 N N . THR A 1 210 ? 12.395 9.071 38.570 1.00 65.06 210 THR A N 1
ATOM 1687 C CA . THR A 1 210 ? 11.713 9.934 37.594 1.00 65.06 210 THR A CA 1
ATOM 1688 C C . THR A 1 210 ? 12.646 10.394 36.474 1.00 65.06 210 THR A C 1
ATOM 1690 O O . THR A 1 210 ? 12.181 10.554 35.341 1.00 65.06 210 THR A O 1
ATOM 1693 N N . ILE A 1 211 ? 13.946 10.560 36.740 1.00 71.94 211 ILE A N 1
ATOM 1694 C CA . ILE A 1 211 ? 14.958 10.866 35.719 1.00 71.94 211 ILE A CA 1
ATOM 1695 C C . ILE A 1 211 ? 15.215 9.640 34.837 1.00 71.94 211 ILE A C 1
ATOM 1697 O O . ILE A 1 211 ? 15.129 9.773 33.616 1.00 71.94 211 ILE A O 1
ATOM 1701 N N . ASN A 1 212 ? 15.417 8.450 35.412 1.00 70.88 212 ASN A N 1
ATOM 1702 C CA . ASN A 1 212 ? 15.632 7.218 34.638 1.00 70.88 212 ASN A CA 1
ATOM 1703 C C . ASN A 1 212 ? 14.446 6.908 33.717 1.00 70.88 212 ASN A C 1
ATOM 1705 O O . ASN A 1 212 ? 14.629 6.664 32.525 1.00 70.88 212 ASN A O 1
ATOM 1709 N N . ARG A 1 213 ? 13.213 7.077 34.208 1.00 71.94 213 ARG A N 1
ATOM 1710 C CA . ARG A 1 213 ? 12.000 6.932 33.391 1.00 71.94 213 ARG A CA 1
ATOM 1711 C C . ARG A 1 213 ? 11.902 7.969 32.263 1.00 71.94 213 ARG A C 1
ATOM 1713 O O . ARG A 1 213 ? 11.395 7.667 31.180 1.00 71.94 213 ARG A O 1
ATOM 1720 N N . ARG A 1 214 ? 12.355 9.209 32.487 1.00 78.25 214 ARG A N 1
ATOM 1721 C CA . ARG A 1 214 ? 12.398 10.258 31.445 1.00 78.25 214 ARG A CA 1
ATOM 1722 C C . ARG A 1 214 ? 13.470 9.962 30.396 1.00 78.25 214 ARG A C 1
ATOM 1724 O O . ARG A 1 214 ? 13.193 10.124 29.209 1.00 78.25 214 ARG A O 1
ATOM 1731 N N . VAL A 1 215 ? 14.644 9.493 30.818 1.00 81.00 215 VAL A N 1
ATOM 1732 C CA . VAL A 1 215 ? 15.732 9.074 29.924 1.00 81.00 215 VAL A CA 1
ATOM 1733 C C . VAL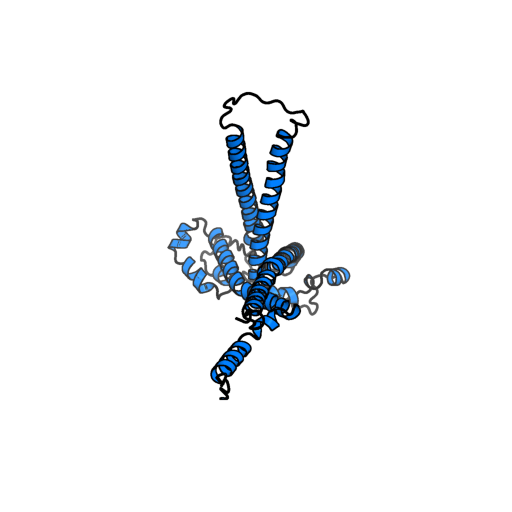 A 1 215 ? 15.300 7.863 29.099 1.00 81.00 215 VAL A C 1
ATOM 1735 O O . VAL A 1 215 ? 15.438 7.902 27.882 1.00 81.00 215 VAL A O 1
ATOM 1738 N N . GLY A 1 216 ? 14.665 6.855 29.706 1.00 79.94 216 GLY A N 1
ATOM 1739 C CA . GLY A 1 216 ? 14.126 5.686 29.002 1.00 79.94 216 GLY A CA 1
ATOM 1740 C C . GLY A 1 216 ? 13.112 6.059 27.916 1.00 79.94 216 GLY A C 1
ATOM 1741 O O . GLY A 1 216 ? 13.224 5.606 26.778 1.00 79.94 216 GLY A O 1
ATOM 1742 N N . LYS A 1 217 ? 12.180 6.978 28.208 1.00 82.69 217 LYS A N 1
ATOM 1743 C CA . LYS A 1 217 ? 11.243 7.510 27.199 1.00 82.69 217 LYS A CA 1
ATOM 1744 C C . LYS A 1 217 ? 11.945 8.264 26.069 1.00 82.69 217 LYS A C 1
ATOM 1746 O O . LYS A 1 217 ? 11.538 8.150 24.914 1.00 82.69 217 LYS A O 1
ATOM 1751 N N . LEU A 1 218 ? 12.982 9.039 26.383 1.00 85.31 218 LEU A N 1
ATOM 1752 C CA . LEU A 1 218 ? 13.734 9.800 25.386 1.00 85.31 218 LEU A CA 1
ATOM 1753 C C . LEU A 1 218 ? 14.553 8.868 24.484 1.00 85.31 218 LEU A C 1
ATOM 1755 O O . LEU A 1 218 ? 14.515 9.018 23.264 1.00 85.31 218 LEU A O 1
ATOM 1759 N N . VAL A 1 219 ? 15.210 7.860 25.065 1.00 86.00 219 VAL A N 1
ATOM 1760 C CA . VAL A 1 219 ? 15.929 6.807 24.335 1.00 86.00 219 VAL A CA 1
ATOM 1761 C C . VAL A 1 219 ? 14.966 6.017 23.449 1.00 86.00 219 VAL A C 1
ATOM 1763 O O . VAL A 1 219 ? 15.254 5.861 22.263 1.00 86.00 219 VAL A O 1
ATOM 1766 N N . LYS A 1 220 ? 13.788 5.617 23.962 1.00 87.50 220 LYS A N 1
ATOM 1767 C CA . LYS A 1 220 ? 12.718 4.997 23.158 1.00 87.50 220 LYS A CA 1
ATOM 1768 C C . LYS A 1 220 ? 12.376 5.862 21.954 1.00 87.50 220 LYS A C 1
ATOM 1770 O O . LYS A 1 220 ? 12.394 5.393 20.821 1.00 87.50 220 LYS A O 1
ATOM 1775 N N . SER A 1 221 ? 12.082 7.138 22.203 1.00 87.38 221 SER A N 1
ATOM 1776 C CA . SER A 1 221 ? 11.668 8.073 21.161 1.00 87.38 221 SER A CA 1
ATOM 1777 C C . SER A 1 221 ? 12.752 8.266 20.102 1.00 87.38 221 SER A C 1
ATOM 1779 O O . SER A 1 221 ? 12.429 8.320 18.918 1.00 87.38 221 SER A O 1
ATOM 1781 N N . MET A 1 222 ? 14.025 8.364 20.498 1.00 87.94 222 MET A N 1
ATOM 1782 C CA . MET A 1 222 ? 15.138 8.503 19.555 1.00 87.94 222 MET A CA 1
ATOM 1783 C C . MET A 1 222 ? 15.365 7.233 18.739 1.00 87.94 222 MET A C 1
ATOM 1785 O O . MET A 1 222 ? 15.543 7.314 17.524 1.00 87.94 222 MET A O 1
ATOM 1789 N N . LEU A 1 223 ? 15.322 6.065 19.382 1.00 87.94 223 LEU A N 1
ATOM 1790 C CA . LEU A 1 223 ? 15.516 4.781 18.719 1.00 87.94 223 LEU A CA 1
ATOM 1791 C C . LEU A 1 223 ? 14.381 4.493 17.731 1.00 87.94 223 LEU A C 1
ATOM 1793 O O . LEU A 1 223 ? 14.638 4.154 16.578 1.00 87.94 223 LEU A O 1
ATOM 1797 N N . LEU A 1 224 ? 13.134 4.738 18.142 1.00 88.75 224 LEU A N 1
ATOM 1798 C CA . LEU A 1 224 ? 11.963 4.631 17.279 1.00 88.75 224 LEU A CA 1
ATOM 1799 C C . LEU A 1 224 ? 12.067 5.589 16.090 1.00 88.75 224 LEU A C 1
ATOM 1801 O O . LEU A 1 224 ? 11.877 5.164 14.952 1.00 88.75 224 LEU A O 1
ATOM 1805 N N . PHE A 1 225 ? 12.434 6.853 16.320 1.00 88.69 225 PHE A N 1
ATOM 1806 C CA . PHE A 1 225 ? 12.635 7.824 15.244 1.00 88.69 225 PHE A CA 1
ATOM 1807 C C . PHE A 1 225 ? 13.720 7.372 14.255 1.00 88.69 225 PHE A C 1
ATOM 1809 O O . PHE A 1 225 ? 13.511 7.429 13.040 1.00 88.69 225 PHE A O 1
ATOM 1816 N N . HIS A 1 226 ? 14.856 6.877 14.752 1.00 89.06 226 HIS A N 1
ATOM 1817 C CA . HIS A 1 226 ? 15.954 6.401 13.914 1.00 89.06 226 HIS A CA 1
ATOM 1818 C C . HIS A 1 226 ? 15.550 5.176 13.086 1.00 89.06 226 HIS A C 1
ATOM 1820 O O . HIS A 1 226 ? 15.709 5.178 11.866 1.00 89.06 226 HIS A O 1
ATOM 1826 N N . CYS A 1 227 ? 14.952 4.163 13.714 1.00 87.56 227 CYS A N 1
ATOM 1827 C CA . CYS A 1 227 ? 14.479 2.973 13.016 1.00 87.56 227 CYS A CA 1
ATOM 1828 C C . CYS A 1 227 ? 13.404 3.311 11.978 1.00 87.56 227 CYS A C 1
ATOM 1830 O O . CYS A 1 227 ? 13.458 2.807 10.860 1.00 87.56 227 CYS A O 1
ATOM 1832 N N . CYS A 1 228 ? 12.468 4.206 12.295 1.00 87.12 228 CYS A N 1
ATOM 1833 C CA . CYS A 1 228 ? 11.451 4.633 11.337 1.00 87.12 228 CYS A CA 1
ATOM 1834 C C . CYS A 1 228 ? 12.059 5.407 10.170 1.00 87.12 228 CYS A C 1
ATOM 1836 O O . CYS A 1 228 ? 11.666 5.190 9.027 1.00 87.12 228 CYS A O 1
ATOM 1838 N N . THR A 1 229 ? 13.067 6.241 10.431 1.00 87.94 229 THR A N 1
ATOM 1839 C CA . THR A 1 229 ? 13.830 6.909 9.372 1.00 87.94 229 THR A CA 1
ATOM 1840 C C . THR A 1 229 ? 14.517 5.886 8.467 1.00 87.94 229 THR A C 1
ATOM 1842 O O . THR A 1 229 ? 14.417 5.999 7.250 1.00 87.94 229 THR A O 1
ATOM 1845 N N . LEU A 1 230 ? 15.147 4.846 9.026 1.00 87.44 230 LEU A N 1
ATOM 1846 C CA . LEU A 1 230 ? 15.758 3.768 8.240 1.00 87.44 230 LEU A CA 1
ATOM 1847 C C . LEU A 1 230 ? 14.729 2.984 7.420 1.00 87.44 230 LEU A C 1
ATOM 1849 O O . LEU A 1 230 ? 14.985 2.692 6.257 1.00 87.44 230 LEU A O 1
ATOM 1853 N N . VAL A 1 231 ? 13.560 2.679 7.988 1.00 86.69 231 VAL A N 1
ATOM 1854 C CA . VAL A 1 231 ? 12.465 2.002 7.276 1.00 86.69 231 VAL A CA 1
ATOM 1855 C C . VAL A 1 231 ? 11.962 2.860 6.117 1.00 86.69 231 VAL A C 1
ATOM 1857 O O . VAL A 1 231 ? 11.778 2.344 5.019 1.00 86.69 231 VAL A O 1
ATOM 1860 N N . VAL A 1 232 ? 11.793 4.170 6.321 1.00 85.31 232 VAL A N 1
ATOM 1861 C CA . VAL A 1 232 ? 11.401 5.108 5.258 1.00 85.31 232 VAL A CA 1
ATOM 1862 C C . VAL A 1 232 ? 12.494 5.223 4.195 1.00 85.31 232 VAL A C 1
ATOM 1864 O O . VAL A 1 232 ? 12.186 5.191 3.009 1.00 85.31 232 VAL A O 1
ATOM 1867 N N . LEU A 1 233 ? 13.769 5.309 4.576 1.00 84.38 233 LEU A N 1
ATOM 1868 C CA . LEU A 1 233 ? 14.882 5.359 3.624 1.00 84.38 233 LEU A CA 1
ATOM 1869 C C . LEU A 1 233 ? 14.992 4.070 2.811 1.00 84.38 233 LEU A C 1
ATOM 1871 O O . LEU A 1 233 ? 15.119 4.126 1.590 1.00 84.38 233 LEU A O 1
ATOM 1875 N N . PHE A 1 234 ? 14.885 2.914 3.468 1.00 82.19 234 PHE A N 1
ATOM 1876 C CA . PHE A 1 234 ? 14.821 1.621 2.800 1.00 82.19 234 PHE A CA 1
ATOM 1877 C C . PHE A 1 234 ? 13.610 1.556 1.874 1.00 82.19 234 PHE A C 1
ATOM 1879 O O . PHE A 1 234 ? 13.728 1.084 0.751 1.00 82.19 234 PHE A O 1
ATOM 1886 N N . TRP A 1 235 ? 12.462 2.086 2.299 1.00 82.94 235 TRP A N 1
ATOM 1887 C CA . TRP A 1 235 ? 11.267 2.160 1.474 1.00 82.94 235 TRP A CA 1
ATOM 1888 C C . TRP A 1 235 ? 11.473 3.015 0.221 1.00 82.94 235 TRP A C 1
ATOM 1890 O O . TRP A 1 235 ? 11.149 2.546 -0.869 1.00 82.94 235 TRP A O 1
ATOM 1900 N N . ILE A 1 236 ? 12.031 4.225 0.359 1.00 76.62 236 ILE A N 1
ATOM 1901 C CA . ILE A 1 236 ? 12.362 5.117 -0.763 1.00 76.62 236 ILE A CA 1
ATOM 1902 C C . ILE A 1 236 ? 13.329 4.396 -1.696 1.00 76.62 236 ILE A C 1
ATOM 1904 O O . ILE A 1 236 ? 13.100 4.332 -2.899 1.00 76.62 236 ILE A O 1
ATOM 1908 N N . HIS A 1 237 ? 14.388 3.799 -1.156 1.00 76.25 237 HIS A N 1
ATOM 1909 C CA . HIS A 1 237 ? 15.363 3.097 -1.973 1.00 76.25 237 HIS A CA 1
ATOM 1910 C C . HIS A 1 237 ? 14.724 1.918 -2.716 1.00 76.25 237 HIS A C 1
ATOM 1912 O O . HIS A 1 237 ? 14.825 1.822 -3.933 1.00 76.25 237 HIS A O 1
ATOM 1918 N N . PHE A 1 238 ? 13.986 1.070 -2.006 1.00 73.81 238 PHE A N 1
ATOM 1919 C CA . PHE A 1 238 ? 13.391 -0.144 -2.546 1.00 73.81 238 PHE A CA 1
ATOM 1920 C C . PHE A 1 238 ? 12.259 0.138 -3.544 1.00 73.81 238 PHE A C 1
ATOM 1922 O O . PHE A 1 238 ? 12.187 -0.517 -4.582 1.00 73.81 238 PHE A O 1
ATOM 1929 N N . ASN A 1 239 ? 11.385 1.111 -3.273 1.00 70.56 239 ASN A N 1
ATOM 1930 C CA . ASN A 1 239 ? 10.197 1.385 -4.091 1.00 70.56 239 ASN A CA 1
ATOM 1931 C C . ASN A 1 239 ? 10.383 2.515 -5.103 1.00 70.56 239 ASN A C 1
ATOM 1933 O O . ASN A 1 239 ? 9.651 2.528 -6.087 1.00 70.56 239 ASN A O 1
ATOM 1937 N N . LEU A 1 240 ? 11.317 3.447 -4.883 1.00 68.19 240 LEU A N 1
ATOM 1938 C CA . LEU A 1 240 ? 11.547 4.575 -5.792 1.00 68.19 240 LEU A CA 1
ATOM 1939 C C . LEU A 1 240 ? 12.861 4.480 -6.578 1.00 68.19 240 LEU A C 1
ATOM 1941 O O . LEU A 1 240 ? 12.909 4.957 -7.707 1.00 68.19 240 LEU A O 1
ATOM 1945 N N . LEU A 1 241 ? 13.912 3.869 -6.020 1.00 63.50 241 LEU A N 1
ATOM 1946 C CA . LEU A 1 241 ? 15.265 3.924 -6.603 1.00 63.50 241 LEU A CA 1
ATOM 1947 C C . LEU A 1 241 ? 15.811 2.571 -7.091 1.00 63.50 241 LEU A C 1
ATOM 1949 O O . LEU A 1 241 ? 16.807 2.549 -7.806 1.00 63.50 241 LEU A O 1
ATOM 1953 N N . ALA A 1 242 ? 15.195 1.447 -6.714 1.00 53.41 242 ALA A N 1
ATOM 1954 C CA . ALA A 1 242 ? 15.794 0.119 -6.878 1.00 53.41 242 ALA A CA 1
ATOM 1955 C C . ALA A 1 242 ? 15.815 -0.429 -8.312 1.00 53.41 242 ALA A C 1
ATOM 1957 O O . ALA A 1 242 ? 16.443 -1.463 -8.532 1.00 53.41 242 ALA A O 1
ATOM 1958 N N . PHE A 1 243 ? 15.160 0.222 -9.276 1.00 54.31 243 PHE A N 1
ATOM 1959 C CA . PHE A 1 243 ? 15.193 -0.229 -10.665 1.00 54.31 243 PHE A CA 1
ATOM 1960 C C . PHE A 1 243 ? 15.904 0.785 -11.543 1.00 54.31 243 PHE A C 1
ATOM 1962 O O . PHE A 1 243 ? 15.450 1.908 -11.770 1.00 54.31 243 PHE A O 1
ATOM 1969 N N . HIS A 1 244 ? 17.063 0.344 -12.007 1.00 51.62 244 HIS A N 1
ATOM 1970 C CA . HIS A 1 244 ? 17.879 1.028 -12.978 1.00 51.62 244 HIS A CA 1
ATOM 1971 C C . HIS A 1 244 ? 17.502 0.494 -14.357 1.00 51.62 244 HIS A C 1
ATOM 1973 O O . HIS A 1 244 ? 17.926 -0.595 -14.742 1.00 51.62 244 HIS A O 1
ATOM 1979 N N . THR A 1 245 ? 16.686 1.238 -15.102 1.00 51.47 245 THR A N 1
ATOM 1980 C CA . THR A 1 245 ? 16.547 0.970 -16.533 1.00 51.47 245 THR A CA 1
ATOM 1981 C C . THR A 1 245 ? 17.627 1.756 -17.251 1.00 51.47 245 THR A C 1
ATOM 1983 O O . THR A 1 245 ? 17.409 2.892 -17.673 1.00 51.47 245 THR A O 1
ATOM 1986 N N . ASP A 1 246 ? 18.812 1.157 -17.365 1.00 45.47 246 ASP A N 1
ATOM 1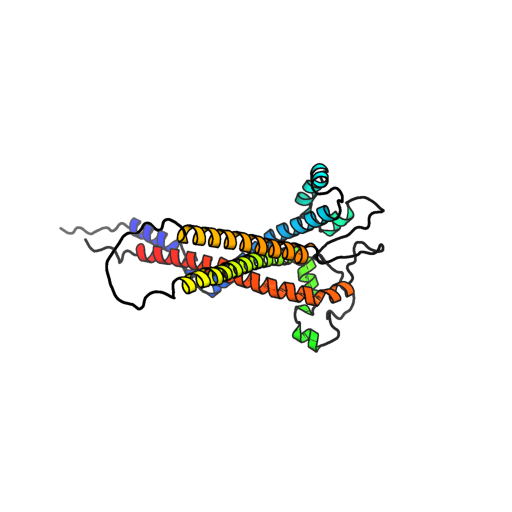987 C CA . ASP A 1 246 ? 19.743 1.548 -18.414 1.00 45.47 246 ASP A CA 1
ATOM 1988 C C . ASP A 1 246 ? 19.023 1.317 -19.742 1.00 45.47 246 ASP A C 1
ATOM 1990 O O . ASP A 1 246 ? 18.769 0.179 -20.143 1.00 45.47 246 ASP A O 1
ATOM 1994 N N . SER A 1 247 ? 18.638 2.401 -20.409 1.00 44.16 247 SER A N 1
ATOM 1995 C CA . SER A 1 247 ? 18.221 2.352 -21.804 1.00 44.16 247 SER A CA 1
ATOM 1996 C C . SER A 1 247 ? 19.452 2.666 -22.652 1.00 44.16 247 SER A C 1
ATOM 1998 O O . SER A 1 247 ? 19.724 3.848 -22.893 1.00 44.16 247 SER A O 1
ATOM 2000 N N . PRO A 1 248 ? 20.225 1.663 -23.116 1.00 46.44 248 PRO A N 1
ATOM 2001 C CA . PRO A 1 248 ? 21.311 1.919 -24.041 1.00 46.44 248 PRO A CA 1
ATOM 2002 C C . PRO A 1 248 ? 20.709 2.316 -25.390 1.00 46.44 248 PRO A C 1
ATOM 2004 O O . PRO A 1 248 ? 20.271 1.470 -26.161 1.00 46.44 248 PRO A O 1
ATOM 2007 N N . GLN A 1 249 ? 20.669 3.626 -25.628 1.00 46.12 249 GLN A N 1
ATOM 2008 C CA . GLN A 1 249 ? 20.879 4.340 -26.895 1.00 46.12 249 GLN A CA 1
ATOM 2009 C C . GLN A 1 249 ? 20.041 3.999 -28.148 1.00 46.12 249 GLN A C 1
ATOM 2011 O O . GLN A 1 249 ? 20.075 4.794 -29.079 1.00 46.12 249 GLN A O 1
ATOM 2016 N N . ASN A 1 250 ? 19.252 2.920 -28.190 1.00 45.53 250 ASN A N 1
ATOM 2017 C CA . ASN A 1 250 ? 18.595 2.463 -29.422 1.00 45.53 250 ASN A CA 1
ATOM 2018 C C . ASN A 1 250 ? 17.063 2.412 -29.391 1.00 45.53 250 ASN A C 1
ATOM 2020 O O . ASN A 1 250 ? 16.479 2.233 -30.452 1.00 45.53 250 ASN A O 1
ATOM 2024 N N . ASP A 1 251 ? 16.397 2.610 -28.250 1.00 48.50 251 ASP A N 1
ATOM 2025 C CA . ASP A 1 251 ? 14.979 3.000 -28.252 1.00 48.50 251 ASP A CA 1
ATOM 2026 C C . ASP A 1 251 ? 14.526 3.438 -26.846 1.00 48.50 251 ASP A C 1
ATOM 2028 O O . ASP A 1 251 ? 14.437 2.598 -25.949 1.00 48.50 251 ASP A O 1
ATOM 2032 N N . PRO A 1 252 ? 14.189 4.721 -26.615 1.00 51.19 252 PRO A N 1
ATOM 2033 C CA . PRO A 1 252 ? 13.717 5.203 -25.312 1.00 51.19 252 PRO A CA 1
ATOM 2034 C C . PRO A 1 252 ? 12.329 4.661 -24.915 1.00 51.19 252 PRO A C 1
ATOM 2036 O O . PRO A 1 252 ? 11.811 5.024 -23.860 1.00 51.19 252 PRO A O 1
ATOM 2039 N N . GLN A 1 253 ? 11.707 3.826 -25.754 1.00 50.44 253 GLN A N 1
ATOM 2040 C CA . GLN A 1 253 ? 10.345 3.317 -25.580 1.00 50.44 253 GLN A CA 1
ATOM 2041 C C . GLN A 1 253 ? 10.260 1.829 -25.198 1.00 50.44 253 GLN A C 1
ATOM 2043 O O . GLN A 1 253 ? 9.153 1.344 -24.962 1.00 50.44 253 GLN A O 1
ATOM 2048 N N . THR A 1 254 ? 11.374 1.089 -25.121 1.00 52.41 254 THR A N 1
ATOM 2049 C CA . THR A 1 254 ? 11.301 -0.383 -25.105 1.00 52.41 254 THR A CA 1
ATOM 2050 C C . THR A 1 254 ? 11.950 -0.997 -23.866 1.00 52.41 254 THR A C 1
ATOM 2052 O O . THR A 1 254 ? 13.108 -1.406 -23.889 1.00 52.41 254 THR A O 1
ATOM 2055 N N . TYR A 1 255 ? 11.176 -1.130 -22.783 1.00 58.88 255 TYR A N 1
ATOM 2056 C CA . TYR A 1 255 ? 11.534 -2.037 -21.688 1.00 58.88 255 TYR A CA 1
ATOM 2057 C C . TYR A 1 255 ? 11.380 -3.483 -22.178 1.00 58.88 255 TYR A C 1
ATOM 2059 O O . TYR A 1 255 ? 10.289 -3.911 -22.565 1.00 58.88 255 TYR A O 1
ATOM 2067 N N . ASN A 1 256 ? 12.489 -4.219 -22.250 1.00 64.12 256 ASN A N 1
ATOM 2068 C CA . ASN A 1 256 ? 12.518 -5.541 -22.870 1.00 64.12 256 ASN A CA 1
ATOM 2069 C C . ASN A 1 256 ? 11.894 -6.589 -21.931 1.00 64.12 256 ASN A C 1
ATOM 2071 O O . ASN A 1 256 ? 12.257 -6.663 -20.758 1.00 64.12 256 ASN A O 1
ATOM 2075 N N . THR A 1 257 ? 11.030 -7.467 -22.448 1.00 66.69 257 THR A N 1
ATOM 2076 C CA . THR A 1 257 ? 10.394 -8.571 -21.701 1.00 66.69 257 THR A CA 1
ATOM 2077 C C . THR A 1 257 ? 11.407 -9.411 -20.913 1.00 66.69 257 THR A C 1
ATOM 2079 O O . THR A 1 257 ? 11.109 -9.890 -19.825 1.00 66.69 257 THR A O 1
ATOM 2082 N N . ARG A 1 258 ? 12.645 -9.556 -21.409 1.00 67.88 258 ARG A N 1
ATOM 2083 C CA . ARG A 1 258 ? 13.716 -10.264 -20.681 1.00 67.88 258 ARG A CA 1
ATOM 2084 C C . ARG A 1 258 ? 14.161 -9.564 -19.393 1.00 67.88 258 ARG A C 1
ATOM 2086 O O . ARG A 1 258 ? 14.456 -10.255 -18.424 1.00 67.88 258 ARG A O 1
ATOM 2093 N N . GLN A 1 259 ? 14.214 -8.231 -19.379 1.00 69.56 259 GLN A N 1
ATOM 2094 C CA . GLN A 1 259 ? 14.516 -7.460 -18.166 1.00 69.56 259 GLN A CA 1
ATOM 2095 C C . GLN A 1 259 ? 13.359 -7.581 -17.168 1.00 69.56 259 GLN A C 1
ATOM 2097 O O . GLN A 1 259 ? 13.593 -7.895 -16.005 1.00 69.56 259 GLN A O 1
ATOM 2102 N N . PHE A 1 260 ? 12.115 -7.496 -17.656 1.00 73.50 260 PHE A N 1
ATOM 2103 C CA . PHE A 1 260 ? 10.927 -7.717 -16.829 1.00 73.50 260 PHE A CA 1
ATOM 2104 C C . PHE A 1 260 ? 10.931 -9.092 -16.149 1.00 73.50 260 PHE A C 1
ATOM 2106 O O . PHE A 1 260 ? 10.717 -9.191 -14.946 1.00 73.50 260 PHE A O 1
ATOM 2113 N N . LEU A 1 261 ? 11.225 -10.158 -16.901 1.00 74.25 261 LEU A N 1
ATOM 2114 C CA . LEU A 1 261 ? 11.287 -11.524 -16.371 1.00 74.25 261 LEU A CA 1
ATOM 2115 C C . LEU A 1 261 ? 12.365 -11.700 -15.293 1.00 74.25 261 LEU A C 1
ATOM 2117 O O . LEU A 1 261 ? 12.161 -12.474 -14.358 1.00 74.25 261 LEU A O 1
ATOM 2121 N N . ALA A 1 262 ? 13.492 -10.992 -15.404 1.00 75.12 262 ALA A N 1
ATOM 2122 C CA . ALA A 1 262 ? 14.549 -11.029 -14.394 1.00 75.12 262 ALA A CA 1
ATOM 2123 C C . ALA A 1 262 ? 14.101 -10.382 -13.072 1.00 75.12 262 ALA A C 1
ATOM 2125 O O . ALA A 1 262 ? 14.463 -10.853 -11.994 1.00 75.12 262 ALA A O 1
ATOM 2126 N N . GLU A 1 263 ? 13.273 -9.341 -13.146 1.00 76.50 263 GLU A N 1
ATOM 2127 C CA . GLU A 1 263 ? 12.741 -8.642 -11.974 1.00 76.50 263 GLU A CA 1
ATOM 2128 C C . GLU A 1 263 ? 11.422 -9.240 -11.453 1.00 76.50 263 GLU A C 1
ATOM 2130 O O . GLU A 1 263 ? 11.026 -8.977 -10.315 1.00 76.50 263 GLU A O 1
ATOM 2135 N N . LEU A 1 264 ? 10.731 -10.058 -12.254 1.00 77.75 264 LEU A N 1
ATOM 2136 C CA . LEU A 1 264 ? 9.394 -10.593 -11.978 1.00 77.75 264 LEU A CA 1
ATOM 2137 C C . LEU A 1 264 ? 9.241 -11.253 -10.592 1.00 77.75 264 LEU A C 1
ATOM 2139 O O . LEU A 1 264 ? 8.217 -11.015 -9.939 1.00 77.75 264 LEU A O 1
ATOM 2143 N N . PRO A 1 265 ? 10.208 -12.041 -10.074 1.00 80.31 265 PRO A N 1
ATOM 2144 C CA . PRO A 1 265 ? 10.101 -12.596 -8.725 1.00 80.31 265 PRO A CA 1
ATOM 2145 C C . PRO A 1 265 ? 10.046 -11.506 -7.650 1.00 80.31 265 PRO A C 1
ATOM 2147 O O . PRO A 1 265 ? 9.244 -11.585 -6.720 1.00 80.31 265 PRO A O 1
ATOM 2150 N N . MET A 1 266 ? 10.853 -10.452 -7.802 1.00 78.81 266 MET A N 1
ATOM 2151 C CA . MET A 1 266 ? 10.853 -9.313 -6.887 1.00 78.81 266 MET A CA 1
ATOM 2152 C C . MET A 1 266 ? 9.528 -8.548 -6.976 1.00 78.81 266 MET A C 1
ATOM 2154 O O . MET A 1 266 ? 8.945 -8.211 -5.946 1.00 78.81 266 MET A O 1
ATOM 2158 N N . TRP A 1 267 ? 9.015 -8.337 -8.191 1.00 78.38 267 TRP A N 1
ATOM 2159 C CA . TRP A 1 267 ? 7.706 -7.727 -8.433 1.00 78.38 267 TRP A CA 1
ATOM 2160 C C . TRP A 1 267 ? 6.565 -8.501 -7.784 1.00 78.38 267 TRP A C 1
ATOM 2162 O O . TRP A 1 267 ? 5.714 -7.912 -7.117 1.00 78.38 267 TRP A O 1
ATOM 2172 N N . THR A 1 268 ? 6.581 -9.823 -7.924 1.00 82.94 268 THR A N 1
ATOM 2173 C CA . THR A 1 268 ? 5.580 -10.715 -7.334 1.00 82.94 268 THR A CA 1
ATOM 2174 C C . THR A 1 268 ? 5.629 -10.649 -5.810 1.00 82.94 268 THR A C 1
ATOM 2176 O O . THR A 1 268 ? 4.598 -10.456 -5.170 1.00 82.94 268 THR A O 1
ATOM 2179 N N . LEU A 1 269 ? 6.823 -10.720 -5.211 1.00 83.25 269 LEU A N 1
ATOM 2180 C CA . LEU A 1 269 ? 6.985 -10.605 -3.758 1.00 83.25 269 LEU A CA 1
ATOM 2181 C C . LEU A 1 269 ? 6.486 -9.257 -3.223 1.00 83.25 269 LEU A C 1
ATOM 2183 O O . LEU A 1 269 ? 5.793 -9.217 -2.205 1.00 83.25 269 LEU A O 1
ATOM 2187 N N . ARG A 1 270 ? 6.783 -8.154 -3.918 1.00 83.69 270 ARG A N 1
ATOM 2188 C CA . ARG A 1 270 ? 6.265 -6.818 -3.576 1.00 83.69 270 ARG A CA 1
ATOM 2189 C C . ARG A 1 270 ? 4.748 -6.773 -3.638 1.00 83.69 270 ARG A C 1
ATOM 2191 O O . ARG A 1 270 ? 4.110 -6.338 -2.688 1.00 83.69 270 ARG A O 1
ATOM 2198 N N . TRP A 1 271 ? 4.167 -7.268 -4.725 1.00 86.62 271 TRP A N 1
ATOM 2199 C CA . TRP A 1 271 ? 2.719 -7.330 -4.884 1.00 86.62 271 TRP A CA 1
ATOM 2200 C C . TRP A 1 271 ? 2.043 -8.135 -3.775 1.00 86.62 271 TRP A C 1
ATOM 2202 O O . TRP A 1 271 ? 1.040 -7.692 -3.224 1.00 86.62 271 TRP A O 1
ATOM 2212 N N . VAL A 1 272 ? 2.606 -9.285 -3.404 1.00 89.06 272 VAL A N 1
ATOM 2213 C CA . VAL A 1 272 ? 2.063 -10.129 -2.332 1.00 89.06 272 VAL A CA 1
ATOM 2214 C C . VAL A 1 272 ? 2.178 -9.435 -0.973 1.00 89.06 272 VAL A C 1
ATOM 2216 O O . VAL A 1 272 ? 1.185 -9.318 -0.259 1.00 89.06 272 VAL A O 1
ATOM 2219 N N . THR A 1 273 ? 3.364 -8.936 -0.619 1.00 88.12 273 THR A N 1
ATOM 2220 C CA . THR A 1 273 ? 3.605 -8.272 0.676 1.00 88.12 273 THR A CA 1
ATOM 2221 C C . THR A 1 273 ? 2.764 -7.009 0.847 1.00 88.12 273 THR A C 1
ATOM 2223 O O . THR A 1 273 ? 2.104 -6.837 1.874 1.00 88.12 273 THR A O 1
ATOM 2226 N N . LEU A 1 274 ? 2.705 -6.160 -0.179 1.00 90.00 274 LEU A N 1
ATOM 2227 C CA . LEU A 1 274 ? 1.854 -4.973 -0.181 1.00 90.00 274 LEU A CA 1
ATOM 2228 C C . LEU A 1 274 ? 0.372 -5.350 -0.222 1.00 90.00 274 LEU A C 1
ATOM 2230 O O . LEU A 1 274 ? -0.433 -4.678 0.411 1.00 90.00 274 LEU A O 1
ATOM 2234 N N . GLY A 1 275 ? 0.004 -6.455 -0.871 1.00 91.50 275 GLY A N 1
ATOM 2235 C CA . GLY A 1 275 ? -1.366 -6.968 -0.881 1.00 91.50 275 GLY A CA 1
ATOM 2236 C C . GLY A 1 275 ? -1.860 -7.375 0.493 1.00 91.50 275 GLY A C 1
ATOM 2237 O O . GLY A 1 275 ? -2.975 -7.019 0.873 1.00 91.50 275 GLY A O 1
ATOM 2238 N N . ILE A 1 276 ? -1.009 -8.039 1.273 1.00 92.69 276 ILE A N 1
ATOM 2239 C CA . ILE A 1 276 ? -1.297 -8.349 2.675 1.00 92.69 276 ILE A CA 1
ATOM 2240 C C . ILE A 1 276 ? -1.480 -7.050 3.469 1.00 92.69 276 ILE A C 1
ATOM 2242 O O . ILE A 1 276 ? -2.457 -6.920 4.207 1.00 92.69 276 ILE A O 1
ATOM 2246 N N . ALA A 1 277 ? -0.601 -6.061 3.275 1.00 91.25 277 ALA A N 1
ATOM 2247 C CA . ALA A 1 277 ? -0.711 -4.770 3.950 1.00 91.25 277 ALA A CA 1
ATOM 2248 C C . ALA A 1 277 ? -1.998 -4.015 3.566 1.00 91.25 277 ALA A C 1
ATOM 2250 O O . ALA A 1 277 ? -2.690 -3.500 4.440 1.00 91.25 277 ALA A O 1
ATOM 2251 N N . VAL A 1 278 ? -2.370 -3.972 2.286 1.00 93.88 278 VAL A N 1
ATOM 2252 C CA . VAL A 1 278 ? -3.618 -3.344 1.822 1.00 93.88 278 VAL A CA 1
ATOM 2253 C C . VAL A 1 278 ? -4.843 -4.081 2.370 1.00 93.88 278 VAL A C 1
ATOM 2255 O O . VAL A 1 278 ? -5.809 -3.443 2.792 1.00 93.88 278 VAL A O 1
ATOM 2258 N N . GLY A 1 279 ? -4.805 -5.414 2.413 1.00 93.75 279 GLY A N 1
ATOM 2259 C CA . GLY A 1 279 ? -5.861 -6.230 3.009 1.00 93.75 279 GLY A CA 1
ATOM 2260 C C . GLY A 1 279 ? -6.046 -5.945 4.500 1.00 93.75 279 GLY A C 1
ATOM 2261 O O . GLY A 1 279 ? -7.173 -5.735 4.953 1.00 93.75 279 GLY A O 1
ATOM 2262 N N . ASP A 1 280 ? -4.948 -5.861 5.256 1.00 92.19 280 ASP A N 1
ATOM 2263 C CA . ASP A 1 280 ? -4.984 -5.497 6.675 1.00 92.19 280 ASP A CA 1
ATOM 2264 C C . ASP A 1 280 ? -5.553 -4.086 6.881 1.00 92.19 280 ASP A C 1
ATOM 2266 O O . ASP A 1 280 ? -6.430 -3.895 7.726 1.00 92.19 280 ASP A O 1
ATOM 2270 N N . PHE A 1 281 ? -5.149 -3.118 6.051 1.00 93.25 281 PHE A N 1
ATOM 2271 C CA . PHE A 1 281 ? -5.720 -1.769 6.055 1.00 93.25 281 PHE A CA 1
ATOM 2272 C C . PHE A 1 281 ? -7.235 -1.787 5.802 1.00 93.25 281 PHE A C 1
ATOM 2274 O O . PHE A 1 281 ? -8.001 -1.180 6.554 1.00 93.25 281 PHE A O 1
ATOM 2281 N N . ALA A 1 282 ? -7.699 -2.513 4.784 1.00 94.00 282 ALA A N 1
ATOM 2282 C CA . ALA A 1 282 ? -9.120 -2.600 4.461 1.00 94.00 282 ALA A CA 1
ATOM 2283 C C . ALA A 1 282 ? -9.934 -3.204 5.619 1.00 94.00 282 ALA A C 1
ATOM 2285 O O . ALA A 1 282 ? -11.001 -2.692 5.968 1.00 94.00 282 ALA A O 1
ATOM 2286 N N . LEU A 1 283 ? -9.413 -4.253 6.262 1.00 93.44 283 LEU A N 1
ATOM 2287 C CA . LEU A 1 283 ? -10.068 -4.918 7.387 1.00 93.44 283 LEU A CA 1
ATOM 2288 C C . LEU A 1 283 ? -10.051 -4.071 8.667 1.00 93.44 283 LEU A C 1
ATOM 2290 O O . LEU A 1 283 ? -11.079 -3.932 9.332 1.00 93.44 283 LEU A O 1
ATOM 2294 N N . ARG A 1 284 ? -8.897 -3.516 9.047 1.00 91.56 284 ARG A N 1
ATOM 2295 C CA . ARG A 1 284 ? -8.739 -2.797 10.321 1.00 91.56 284 ARG A CA 1
ATOM 2296 C C . ARG A 1 284 ? -9.261 -1.374 10.267 1.00 91.56 284 ARG A C 1
ATOM 2298 O O . ARG A 1 284 ? -9.808 -0.916 11.267 1.00 91.56 284 ARG A O 1
ATOM 2305 N N . SER A 1 285 ? -9.105 -0.693 9.139 1.00 90.75 285 SER A N 1
ATOM 2306 C CA . SER A 1 285 ? -9.498 0.706 9.000 1.00 90.75 285 SER A CA 1
ATOM 2307 C C . SER A 1 285 ? -10.921 0.801 8.474 1.00 90.75 285 SER A C 1
ATOM 2309 O O . SER A 1 285 ? -11.819 1.182 9.220 1.00 90.75 285 SER A O 1
ATOM 2311 N N . ILE A 1 286 ? -11.157 0.394 7.224 1.00 92.38 286 ILE A N 1
ATOM 2312 C CA . ILE A 1 286 ? -12.431 0.641 6.532 1.00 92.38 286 ILE A CA 1
ATOM 2313 C C . ILE A 1 286 ? -13.550 -0.223 7.125 1.00 92.38 286 ILE A C 1
ATOM 2315 O O . ILE A 1 286 ? -14.573 0.302 7.564 1.00 92.38 286 ILE A O 1
ATOM 2319 N N . TYR A 1 287 ? -13.354 -1.540 7.207 1.00 92.62 287 TYR A N 1
ATOM 2320 C CA . TYR A 1 287 ? -14.401 -2.459 7.654 1.00 92.62 287 TYR A CA 1
ATOM 2321 C C . TYR A 1 287 ? -14.795 -2.240 9.124 1.00 92.62 287 TYR A C 1
ATOM 2323 O O . TYR A 1 287 ? -15.986 -2.209 9.445 1.00 92.62 287 TYR A O 1
ATOM 2331 N N . ARG A 1 288 ? -13.825 -2.032 10.031 1.00 91.31 288 ARG A N 1
ATOM 2332 C CA . ARG A 1 288 ? -14.128 -1.694 11.438 1.00 91.31 288 ARG A CA 1
ATOM 2333 C C . ARG A 1 288 ? -14.761 -0.316 11.581 1.00 91.31 288 ARG A C 1
ATOM 2335 O O . ARG A 1 288 ? -15.635 -0.149 12.426 1.00 91.31 288 ARG A O 1
ATOM 2342 N N . TRP A 1 289 ? -14.341 0.670 10.789 1.00 91.75 289 TRP A N 1
ATOM 2343 C CA . TRP A 1 289 ? -14.974 1.989 10.788 1.00 91.75 289 TRP A CA 1
ATOM 2344 C C . TRP A 1 289 ? -16.444 1.908 10.357 1.00 91.75 289 TRP A C 1
ATOM 2346 O O . TRP A 1 289 ? -17.303 2.410 11.078 1.00 91.75 289 TRP A O 1
ATOM 2356 N N . LEU A 1 290 ? -16.755 1.167 9.287 1.00 89.19 290 LEU A N 1
ATOM 2357 C CA . LEU A 1 290 ? -18.139 0.895 8.876 1.00 89.19 290 LEU A CA 1
ATOM 2358 C C . LEU A 1 290 ? -18.935 0.167 9.969 1.00 89.19 290 LEU A C 1
ATOM 2360 O O . LEU A 1 290 ? -20.102 0.471 10.195 1.00 89.19 290 LEU A O 1
ATOM 2364 N N . GLY A 1 291 ? -18.304 -0.780 10.673 1.00 88.00 291 GLY A N 1
ATOM 2365 C CA . GLY A 1 291 ? -18.920 -1.469 11.808 1.00 88.00 291 GLY A CA 1
ATOM 2366 C C . GLY A 1 291 ? -19.257 -0.534 12.972 1.00 88.00 291 GLY A C 1
ATOM 2367 O O . GLY A 1 291 ? -20.358 -0.617 13.505 1.00 88.00 291 GLY A O 1
ATOM 2368 N N . ARG A 1 292 ? -18.352 0.389 13.325 1.00 86.38 292 ARG A N 1
ATOM 2369 C CA . ARG A 1 292 ? -18.604 1.398 14.366 1.00 86.38 292 ARG A CA 1
ATOM 2370 C C . ARG A 1 292 ? -19.779 2.301 14.006 1.00 86.38 292 ARG A C 1
ATOM 2372 O O . ARG A 1 292 ? -20.646 2.497 14.844 1.00 86.38 292 ARG A O 1
ATOM 2379 N N . ILE A 1 293 ? -19.846 2.777 12.760 1.00 84.31 293 ILE A N 1
ATOM 2380 C CA . ILE A 1 293 ? -20.980 3.585 12.288 1.00 84.31 293 ILE A CA 1
ATOM 2381 C C . ILE A 1 293 ? -22.288 2.803 12.419 1.00 84.31 293 ILE A C 1
ATOM 2383 O O . ILE A 1 293 ? -23.255 3.327 12.957 1.00 84.31 293 ILE A O 1
ATOM 2387 N N . SER A 1 294 ? -22.304 1.542 11.980 1.00 82.56 294 SER A N 1
ATOM 2388 C CA . SER A 1 294 ? -23.486 0.678 12.080 1.00 82.56 294 SER A CA 1
ATOM 2389 C C . SER A 1 294 ? -23.980 0.530 13.524 1.00 82.56 294 SER A C 1
ATOM 2391 O O . SER A 1 294 ? -25.173 0.662 13.785 1.00 82.56 294 SER A O 1
ATOM 2393 N N . ASN A 1 295 ? -23.059 0.316 14.471 1.00 77.94 295 ASN A N 1
ATOM 2394 C CA . ASN A 1 295 ? -23.393 0.153 15.886 1.00 77.94 295 ASN A CA 1
ATOM 2395 C C . ASN A 1 295 ? -23.910 1.454 16.520 1.00 77.94 295 ASN A C 1
ATOM 2397 O O . ASN A 1 295 ? -24.894 1.409 17.248 1.00 77.94 295 ASN A O 1
ATOM 2401 N N . CYS A 1 296 ? -23.313 2.609 16.201 1.00 75.25 296 CYS A N 1
ATOM 2402 C CA . CYS A 1 296 ? -23.803 3.901 16.694 1.00 75.25 296 CYS A CA 1
ATOM 2403 C C . CYS A 1 296 ? -25.239 4.185 16.228 1.00 75.25 296 CYS A C 1
ATOM 2405 O O . CYS A 1 296 ? -26.038 4.714 16.995 1.00 75.25 296 CYS A O 1
ATOM 2407 N N . VAL A 1 297 ? -25.597 3.800 14.995 1.00 69.50 297 VAL A N 1
ATOM 2408 C CA . VAL A 1 297 ? -26.979 3.971 14.519 1.00 69.50 297 VAL A CA 1
ATOM 2409 C C . VAL A 1 297 ? -27.952 3.023 15.232 1.00 69.50 297 VAL A C 1
ATOM 2411 O O . VAL A 1 297 ? -29.081 3.421 15.503 1.00 69.50 297 VAL A O 1
ATOM 2414 N N . ALA A 1 298 ? -27.523 1.805 15.576 1.00 64.62 298 ALA A N 1
ATOM 2415 C CA . ALA A 1 298 ? -28.352 0.861 16.327 1.00 64.62 298 ALA A CA 1
ATOM 2416 C C . ALA A 1 298 ? -28.595 1.312 17.783 1.00 64.62 298 ALA A C 1
ATOM 2418 O O . ALA A 1 298 ? -29.693 1.138 18.306 1.00 64.62 298 ALA A O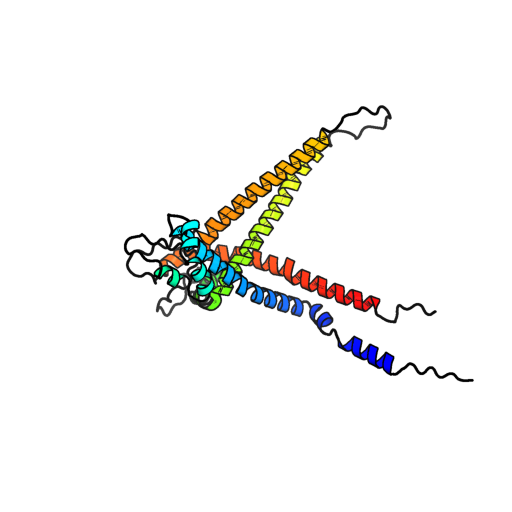 1
ATOM 2419 N N . GLU A 1 299 ? -27.605 1.925 18.440 1.00 66.19 299 GLU A N 1
ATOM 2420 C CA . GLU A 1 299 ? -27.761 2.458 19.804 1.00 66.19 299 GLU A CA 1
ATOM 2421 C C . GLU A 1 299 ? -28.732 3.652 19.863 1.00 66.19 299 GLU A C 1
ATOM 2423 O O . GLU A 1 299 ? -29.564 3.724 20.771 1.00 66.19 299 GLU A O 1
ATOM 2428 N N . GLU A 1 300 ? -28.705 4.550 18.867 1.00 60.03 300 GLU A N 1
ATOM 2429 C CA . GLU A 1 300 ? -29.701 5.630 18.736 1.00 60.03 300 GLU A CA 1
ATOM 2430 C C . GLU A 1 300 ? -31.139 5.089 18.575 1.00 60.03 300 GLU A C 1
ATOM 2432 O O . GLU A 1 300 ? -32.098 5.705 19.053 1.00 60.03 300 GLU A O 1
ATOM 2437 N N . GLU A 1 301 ? -31.310 3.933 17.927 1.00 59.56 301 GLU A N 1
ATOM 2438 C CA . GLU A 1 301 ? -32.614 3.292 17.706 1.00 59.56 301 GLU A CA 1
ATOM 2439 C C . GLU A 1 301 ? -33.214 2.737 19.011 1.00 59.56 301 GLU A C 1
ATOM 2441 O O . GLU A 1 301 ? -34.393 2.955 19.295 1.00 59.56 301 GLU A O 1
ATOM 2446 N N . VAL A 1 302 ? -32.398 2.105 19.864 1.00 59.53 302 VAL A N 1
ATOM 2447 C CA . VAL A 1 302 ? -32.847 1.570 21.166 1.00 59.53 302 VAL A CA 1
ATOM 2448 C C . VAL A 1 302 ? -33.275 2.689 22.123 1.00 59.53 302 VAL A C 1
ATOM 2450 O O . VAL A 1 302 ? -34.262 2.547 22.847 1.00 59.53 302 VAL A O 1
ATOM 2453 N N . LEU A 1 303 ? -32.569 3.824 22.109 1.00 56.88 303 LEU A N 1
ATOM 2454 C CA . LEU A 1 303 ? -32.852 4.968 22.985 1.00 56.88 303 LEU A CA 1
ATOM 2455 C C . LEU A 1 303 ? -34.085 5.779 22.561 1.00 56.88 303 LEU A C 1
ATOM 2457 O O . LEU A 1 303 ? -34.676 6.473 23.386 1.00 56.88 303 LEU A O 1
ATOM 2461 N N . THR A 1 304 ? -34.482 5.709 21.289 1.00 58.56 304 THR A N 1
ATOM 2462 C CA . THR A 1 304 ? -35.642 6.446 20.760 1.00 58.56 304 THR A CA 1
ATOM 2463 C C . THR A 1 304 ? -36.920 5.610 20.694 1.00 58.56 304 THR A C 1
ATOM 2465 O O . THR A 1 304 ? -37.982 6.156 20.378 1.00 58.56 304 THR A O 1
ATOM 2468 N N . SER A 1 305 ? -36.850 4.317 21.036 1.00 47.59 305 SER A N 1
ATOM 2469 C CA . SER A 1 305 ? -38.025 3.449 21.089 1.00 47.59 305 SER A CA 1
ATOM 2470 C C . SER A 1 305 ? -38.986 3.893 22.211 1.00 47.59 305 SER A C 1
ATOM 2472 O O . SER A 1 305 ? -38.582 3.970 23.376 1.00 47.59 305 SER A O 1
ATOM 2474 N N . PRO A 1 306 ? -40.267 4.176 21.899 1.00 56.59 306 PRO A N 1
ATOM 2475 C CA . PRO A 1 306 ? -41.251 4.691 22.857 1.00 56.59 306 PRO A CA 1
ATOM 2476 C C . PRO A 1 306 ? -41.619 3.700 23.974 1.00 56.59 306 PRO A C 1
ATOM 2478 O O . PRO A 1 306 ? -42.322 4.071 24.910 1.00 56.59 306 PRO A O 1
ATOM 2481 N N . GLU A 1 307 ? -41.135 2.461 23.909 1.00 55.31 307 GLU A N 1
ATOM 2482 C CA . GLU A 1 307 ? -41.367 1.424 24.920 1.00 55.31 307 GLU A CA 1
ATOM 2483 C C . GLU A 1 307 ? -40.578 1.658 26.226 1.00 55.31 307 GLU A C 1
ATOM 2485 O O . GLU A 1 307 ? -40.914 1.086 27.257 1.00 55.31 307 GLU A O 1
ATOM 2490 N N . ASN A 1 308 ? -39.591 2.567 26.217 1.00 49.75 308 ASN A N 1
ATOM 2491 C CA . ASN A 1 308 ? -38.794 2.938 27.395 1.00 49.75 308 ASN A CA 1
ATOM 2492 C C . ASN A 1 308 ? -39.246 4.235 28.090 1.00 49.75 308 ASN A C 1
ATOM 2494 O O . ASN A 1 308 ? -38.548 4.721 28.982 1.00 49.75 308 ASN A O 1
ATOM 2498 N N . GLN A 1 309 ? -40.391 4.823 27.721 1.00 47.91 309 GLN A N 1
ATOM 2499 C CA . GLN A 1 309 ? -40.950 5.922 28.513 1.00 47.91 309 GLN A CA 1
ATOM 2500 C C . GLN A 1 309 ? -41.678 5.352 29.739 1.00 47.91 309 GLN A C 1
ATOM 2502 O O . GLN A 1 309 ? -42.692 4.672 29.565 1.00 47.91 309 GLN A O 1
ATOM 2507 N N . PRO A 1 310 ? -41.205 5.613 30.976 1.00 49.62 310 PRO A N 1
ATOM 2508 C CA . PRO A 1 310 ? -41.954 5.232 32.161 1.00 49.62 310 PRO A CA 1
ATOM 2509 C C . PRO A 1 310 ? -43.322 5.913 32.098 1.00 49.62 310 PRO A C 1
ATOM 2511 O O . PRO A 1 310 ? -43.413 7.131 31.938 1.00 49.62 310 PRO A O 1
ATOM 2514 N N . LEU A 1 311 ? -44.379 5.103 32.182 1.00 49.34 311 LEU A N 1
ATOM 2515 C CA . LEU A 1 311 ? -45.747 5.568 32.377 1.00 49.34 311 LEU A CA 1
ATOM 2516 C C . LEU A 1 311 ? -45.778 6.462 33.623 1.00 49.34 311 LEU A C 1
ATOM 2518 O O . LEU A 1 311 ? -45.741 5.962 34.746 1.00 49.34 311 LEU A O 1
ATOM 2522 N N . HIS A 1 312 ? -45.825 7.773 33.400 1.00 47.41 312 HIS A N 1
ATOM 2523 C CA . HIS A 1 312 ? -46.184 8.779 34.393 1.00 47.41 312 HIS A CA 1
ATOM 2524 C C . HIS A 1 312 ? -47.636 9.211 34.190 1.00 47.41 312 HIS A C 1
ATOM 2526 O O . HIS A 1 312 ? -48.053 9.392 33.020 1.00 47.41 312 HIS A O 1
#

Radius of gyration: 30.29 Å; chains: 1; bounding box: 93×54×91 Å

Sequence (312 aa):
MSRKRRYSSIDIAMQMQRINHRPWAALLNHKVTRSLITVALLVLLLVPSGVVMKVFIQLSVILSNYPDGLIKAWSSSSIKDVFTTSQIDVHVLAASSSSETAVRVIYSPFPVCFRLSSSDNYDLFNSRALNLFLFPFSDERFWQLILCRLEHFHLGFFLIGSVNNIWLTYKILDDMFDLVLIGSDTLQDGVQVEGEEEEEEEEEEPNLPTINRRVGKLVKSMLLFHCCTLVVLFWIHFNLLAFHTDSPQNDPQTYNTRQFLAELPMWTLRWVTLGIAVGDFALRSIYRWLGRISNCVAEEEVLTSPENQPLH

Secondary structure (DSSP, 8-state):
--------HHHHHHHHHHHTT-HHHHHHHSHHHHHHHHHHHHHHHHHHHHHHHHHHHHHHHHHHH-TT-HHHHHHTSHHHHHHHGGGS-HHHHHHHS--TTS---B--SS-S--PPPS-S--BSSS-HHHHHHHTTTTBHHHHHIIIIISHHHHHHHHHHHHHHHHHHHHHHHHHHHHHHHHHHHHHHHTTS-SS-----------SHHHHHHHHHHHHHHHHHHHHHHHHHHHHHIIIIIS--B---SS-TT---HHHHHHHHHHHHHHHHHHHHHHHHHIIIIIIHHHHHHHHHHHHHHHHH-GGGS---